Protein AF-0000000083111077 (afdb_homodimer)

Organism: NCBI:txid185642

Foldseek 3Di:
DQQPLDPPPDQAQQPPDDPSCVRNCCVCVPRVPVCPDPDDANLRVLLVVVLVCLLVLVLVVLLRSLVSNVSRPDDLVNVLVSLVVSCVVNNPVSSVSSVQSSCCRPVRHPPPPD/DQQPLDPPPDQAQQDPDDPSCVRNCCVCVPRVPVCPDPDDANLRVLLVVVLVCLLVLVLVVLLRSLVSNVSRPDDLVNVLVSLVVSCVVNNPVSSVSSVQSSCCRPVRHPPPPD

Sequence (228 aa):
MMPGLIPEGVTSLRDGGFAEELGDMTIDHVFGALWTRPGLDRRSRSLVTLGALVALRAGEELKFHFPIALRNGLSVEEVEEVIYHLAAYAGYPAAASARKIAQDVLSGPTTTSTMMPGLIPEGVTSLRDGGFAEELGDMTIDHVFGALWTRPGLDRRSRSLVTLGALVALRAGEELKFHFPIALRNGLSVEEVEEVIYHLAAYAGYPAAASARKIAQDVLSGPTTTST

Structure (mmCIF, N/CA/C/O backbone):
data_AF-0000000083111077-model_v1
#
loop_
_entity.id
_entity.type
_entity.pdbx_description
1 polymer 'Carboxymuconolactone decarboxylase-like domain-containing protein'
#
loop_
_atom_site.group_PDB
_atom_site.id
_atom_site.type_symbol
_atom_site.label_atom_id
_atom_site.label_alt_id
_atom_site.label_comp_id
_atom_site.label_asym_id
_atom_site.label_entity_id
_atom_site.label_seq_id
_atom_site.pdbx_PDB_ins_code
_atom_site.Cartn_x
_atom_site.Cartn_y
_atom_site.Cartn_z
_atom_site.occupancy
_atom_site.B_iso_or_equiv
_atom_site.auth_seq_id
_atom_site.auth_comp_id
_atom_site.auth_asym_id
_atom_site.auth_atom_id
_atom_site.pdbx_PDB_model_num
ATOM 1 N N . MET A 1 1 ? 16.922 -16.016 -1.206 1 43.03 1 MET A N 1
ATOM 2 C CA . MET A 1 1 ? 16 -16.25 -2.32 1 43.03 1 MET A CA 1
ATOM 3 C C . MET A 1 1 ? 14.633 -15.648 -2.021 1 43.03 1 MET A C 1
ATOM 5 O O . MET A 1 1 ? 14.289 -15.422 -0.86 1 43.03 1 MET A O 1
ATOM 9 N N . MET A 1 2 ? 13.859 -14.93 -2.99 1 53.81 2 MET A N 1
ATOM 10 C CA . MET A 1 2 ? 12.578 -14.258 -2.787 1 53.81 2 MET A CA 1
ATOM 11 C C . MET A 1 2 ? 11.594 -15.172 -2.07 1 53.81 2 MET A C 1
ATOM 13 O O . MET A 1 2 ? 11.344 -16.297 -2.518 1 53.81 2 MET A O 1
ATOM 17 N N . PRO A 1 3 ? 11.125 -14.891 -0.915 1 52 3 PRO A N 1
ATOM 18 C CA . PRO A 1 3 ? 10.289 -15.812 -0.141 1 52 3 PRO A CA 1
ATOM 19 C C . PRO A 1 3 ? 8.977 -16.156 -0.846 1 52 3 PRO A C 1
ATOM 21 O O . PRO A 1 3 ? 8.219 -15.25 -1.214 1 52 3 PRO A O 1
ATOM 24 N N . GLY A 1 4 ? 9.062 -17.359 -1.545 1 52.84 4 GLY A N 1
ATOM 25 C CA . GLY A 1 4 ? 7.984 -18.281 -1.882 1 52.84 4 GLY A CA 1
ATOM 26 C C . GLY A 1 4 ? 7.559 -18.188 -3.336 1 52.84 4 GLY A C 1
ATOM 27 O O . GLY A 1 4 ? 6.855 -19.078 -3.836 1 52.84 4 GLY A O 1
ATOM 28 N N . LEU A 1 5 ? 7.828 -17.031 -3.977 1 60.62 5 LEU A N 1
ATOM 29 C CA . LEU A 1 5 ? 7.211 -17.031 -5.297 1 60.62 5 LEU A CA 1
ATOM 30 C C . LEU A 1 5 ? 8.164 -17.625 -6.336 1 60.62 5 LEU A C 1
ATOM 32 O O . LEU A 1 5 ? 7.719 -18.234 -7.309 1 60.62 5 LEU A O 1
ATOM 36 N N . ILE A 1 6 ? 9.508 -17.328 -6.113 1 66.06 6 ILE A N 1
ATOM 37 C CA . ILE A 1 6 ? 10.422 -17.953 -7.066 1 66.06 6 ILE A CA 1
ATOM 38 C C . ILE A 1 6 ? 10.992 -19.234 -6.473 1 66.06 6 ILE A C 1
ATOM 40 O O . ILE A 1 6 ? 11.617 -19.219 -5.41 1 66.06 6 ILE A O 1
ATOM 44 N N . PRO A 1 7 ? 10.414 -20.328 -7.168 1 62.59 7 PRO A N 1
ATOM 45 C CA . PRO A 1 7 ? 10.992 -21.578 -6.691 1 62.59 7 PRO A CA 1
ATOM 46 C C . PRO A 1 7 ? 12.508 -21.516 -6.527 1 62.59 7 PRO A C 1
ATOM 48 O O . PRO A 1 7 ? 13.188 -20.828 -7.289 1 62.59 7 PRO A O 1
ATOM 51 N N . GLU A 1 8 ? 12.828 -22.125 -5.562 1 68.56 8 GLU A N 1
ATOM 52 C CA . GLU A 1 8 ? 14.258 -22.219 -5.305 1 68.56 8 GLU A CA 1
ATOM 53 C C . GLU A 1 8 ? 15 -22.75 -6.531 1 68.56 8 GLU A C 1
ATOM 55 O O . GLU A 1 8 ? 14.555 -23.703 -7.176 1 68.56 8 GLU A O 1
ATOM 60 N N . GLY A 1 9 ? 15.961 -22.047 -6.938 1 72.38 9 GLY A N 1
ATOM 61 C CA . GLY A 1 9 ? 16.844 -22.516 -7.996 1 72.38 9 GLY A CA 1
ATOM 62 C C . GLY A 1 9 ? 16.547 -21.891 -9.344 1 72.38 9 GLY A C 1
ATOM 63 O O . GLY A 1 9 ? 17.344 -22 -10.281 1 72.38 9 GLY A O 1
ATOM 64 N N . VAL A 1 10 ? 15.336 -21.328 -9.445 1 77.81 10 VAL A N 1
ATOM 65 C CA . VAL A 1 10 ? 15.023 -20.703 -10.719 1 77.81 10 VAL A CA 1
ATOM 66 C C . VAL A 1 10 ? 15.766 -19.375 -10.836 1 77.81 10 VAL A C 1
ATOM 68 O O . VAL A 1 10 ? 15.609 -18.484 -9.984 1 77.81 10 VAL A O 1
ATOM 71 N N . THR A 1 11 ? 16.625 -19.344 -11.984 1 83 11 THR A N 1
ATOM 72 C CA . THR A 1 11 ? 17.406 -18.125 -12.133 1 83 11 THR A CA 1
ATOM 73 C C . THR A 1 11 ? 17 -17.375 -13.398 1 83 11 THR A C 1
ATOM 75 O O . THR A 1 11 ? 17.453 -16.25 -13.633 1 83 11 THR A O 1
ATOM 78 N N . SER A 1 12 ? 16.125 -18.016 -14.141 1 90 12 SER A N 1
ATOM 79 C CA . SER A 1 12 ? 15.695 -17.344 -15.367 1 90 12 SER A CA 1
ATOM 80 C C . SER A 1 12 ? 14.234 -17.641 -15.68 1 90 12 SER A C 1
ATOM 82 O O . SER A 1 12 ? 13.766 -18.766 -15.477 1 90 12 SER A O 1
ATOM 84 N N . LEU A 1 13 ? 13.523 -16.562 -16.172 1 89.56 13 LEU A N 1
ATOM 85 C CA . LEU A 1 13 ? 12.133 -16.719 -16.594 1 89.56 13 LEU A CA 1
ATOM 86 C C . LEU A 1 13 ? 11.984 -16.531 -18.094 1 89.56 13 LEU A C 1
ATOM 88 O O . LEU A 1 13 ? 10.883 -16.281 -18.594 1 89.56 13 LEU A O 1
ATOM 92 N N . ARG A 1 14 ? 13.133 -16.656 -18.766 1 92.38 14 ARG A N 1
ATOM 93 C CA . ARG A 1 14 ? 13.109 -16.484 -20.219 1 92.38 14 ARG A CA 1
ATOM 94 C C . ARG A 1 14 ? 12.305 -17.578 -20.891 1 92.38 14 ARG A C 1
ATOM 96 O O . ARG A 1 14 ? 12.445 -18.766 -20.547 1 92.38 14 ARG A O 1
ATOM 103 N N . ASP A 1 15 ? 11.438 -17.141 -21.719 1 91.5 15 ASP A N 1
ATOM 104 C CA . ASP A 1 15 ? 10.578 -18.125 -22.391 1 91.5 15 ASP A CA 1
ATOM 105 C C . ASP A 1 15 ? 10.75 -18.047 -23.906 1 91.5 15 ASP A C 1
ATOM 107 O O . ASP A 1 15 ? 10 -18.688 -24.656 1 91.5 15 ASP A O 1
ATOM 111 N N . GLY A 1 16 ? 11.766 -17.281 -24.312 1 93.06 16 GLY A N 1
ATOM 112 C CA . GLY A 1 16 ? 12.039 -17.172 -25.734 1 93.06 16 GLY A CA 1
ATOM 113 C C . GLY A 1 16 ? 11.117 -16.219 -26.453 1 93.06 16 GLY A C 1
ATOM 114 O O . GLY A 1 16 ? 11.211 -16.047 -27.672 1 93.06 16 GLY A O 1
ATOM 115 N N . GLY A 1 17 ? 10.344 -15.633 -25.75 1 95.12 17 GLY A N 1
ATOM 116 C CA . GLY A 1 17 ? 9.367 -14.742 -26.344 1 95.12 17 GLY A CA 1
ATOM 117 C C . GLY A 1 17 ? 9.797 -13.289 -26.344 1 95.12 17 GLY A C 1
ATOM 118 O O . GLY A 1 17 ? 10.984 -12.992 -26.188 1 95.12 17 GLY A O 1
ATOM 119 N N . PHE A 1 18 ? 8.961 -12.414 -26.703 1 96.62 18 PHE A N 1
ATOM 120 C CA . PHE A 1 18 ? 9.156 -10.969 -26.766 1 96.62 18 PHE A CA 1
ATOM 121 C C . PHE A 1 18 ? 9.516 -10.414 -25.391 1 96.62 18 PHE A C 1
ATOM 123 O O . PHE A 1 18 ? 8.891 -10.766 -24.391 1 96.62 18 PHE A O 1
ATOM 130 N N . ALA A 1 19 ? 10.5 -9.5 -25.281 1 97.56 19 ALA A N 1
ATOM 131 C CA . ALA A 1 19 ? 10.969 -8.859 -24.047 1 97.56 19 ALA A CA 1
ATOM 132 C C . ALA A 1 19 ? 11.242 -9.891 -22.969 1 97.56 19 ALA A C 1
ATOM 134 O O . ALA A 1 19 ? 10.906 -9.672 -21.797 1 97.56 19 ALA A O 1
ATOM 135 N N . GLU A 1 20 ? 11.766 -10.961 -23.297 1 95.62 20 GLU A N 1
ATOM 136 C CA . GLU A 1 20 ? 11.898 -12.125 -22.422 1 95.62 20 GLU A CA 1
ATOM 137 C C . GLU A 1 20 ? 12.867 -11.852 -21.281 1 95.62 20 GLU A C 1
ATOM 139 O O . GLU A 1 20 ? 12.93 -12.617 -20.312 1 95.62 20 GLU A O 1
ATOM 144 N N . GLU A 1 21 ? 13.562 -10.742 -21.344 1 96.44 21 GLU A N 1
ATOM 145 C CA . GLU A 1 21 ? 14.531 -10.43 -20.297 1 96.44 21 GLU A CA 1
ATOM 146 C C . GLU A 1 21 ? 13.852 -9.812 -19.078 1 96.44 21 GLU A C 1
ATOM 148 O O . GLU A 1 21 ? 14.445 -9.734 -18 1 96.44 21 GLU A O 1
ATOM 153 N N . LEU A 1 22 ? 12.641 -9.422 -19.219 1 96.25 22 LEU A N 1
ATOM 154 C CA . LEU A 1 22 ? 11.93 -8.734 -18.141 1 96.25 22 LEU A CA 1
ATOM 155 C C . LEU A 1 22 ? 11.828 -9.625 -16.906 1 96.25 22 LEU A C 1
ATOM 157 O O . LEU A 1 22 ? 11.969 -9.148 -15.789 1 96.25 22 LEU A O 1
ATOM 161 N N . GLY A 1 23 ? 11.516 -10.852 -17.125 1 94 23 GLY A N 1
ATOM 162 C CA . GLY A 1 23 ? 11.453 -11.773 -15.992 1 94 23 GLY A CA 1
ATOM 163 C C . GLY A 1 23 ? 12.75 -11.852 -15.211 1 94 23 GLY A C 1
ATOM 164 O O . GLY A 1 23 ? 12.742 -11.805 -13.984 1 94 23 GLY A O 1
ATOM 165 N N . ASP A 1 24 ? 13.82 -11.898 -15.93 1 94.12 24 ASP A N 1
ATOM 166 C CA . ASP A 1 24 ? 15.133 -11.961 -15.281 1 94.12 24 ASP A CA 1
ATOM 167 C C . ASP A 1 24 ? 15.445 -10.648 -14.562 1 94.12 24 ASP A C 1
ATOM 169 O O . ASP 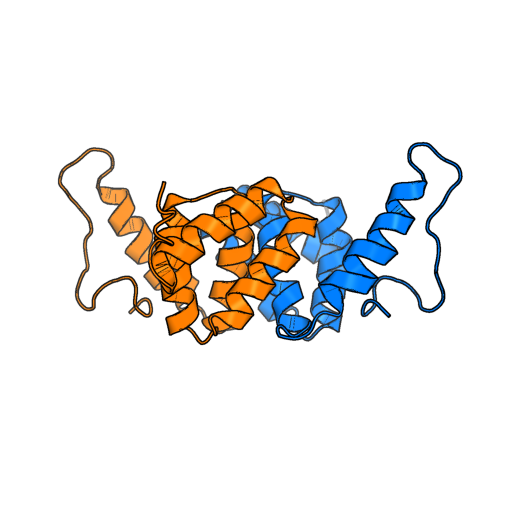A 1 24 ? 16.047 -10.656 -13.484 1 94.12 24 ASP A O 1
ATOM 173 N N . MET A 1 25 ? 15.141 -9.578 -15.18 1 94.94 25 MET A N 1
ATOM 174 C CA . MET A 1 25 ? 15.32 -8.281 -14.531 1 94.94 25 MET A CA 1
ATOM 175 C C . MET A 1 25 ? 14.539 -8.219 -13.219 1 94.94 25 MET A C 1
ATOM 177 O O . MET A 1 25 ? 15.023 -7.68 -12.227 1 94.94 25 MET A O 1
ATOM 181 N N . THR A 1 26 ? 13.32 -8.734 -13.195 1 94.75 26 THR A N 1
ATOM 182 C CA . THR A 1 26 ? 12.484 -8.766 -12 1 94.75 26 THR A CA 1
ATOM 183 C C . THR A 1 26 ? 13.148 -9.594 -10.898 1 94.75 26 THR A C 1
ATOM 185 O O . THR A 1 26 ? 13.234 -9.148 -9.75 1 94.75 26 THR A O 1
ATOM 188 N N . ILE A 1 27 ? 13.602 -10.781 -11.297 1 93 27 ILE A N 1
ATOM 189 C CA . ILE A 1 27 ? 14.258 -11.656 -10.336 1 93 27 ILE A CA 1
ATOM 190 C C . ILE A 1 27 ? 15.438 -10.93 -9.695 1 93 27 ILE A C 1
ATOM 192 O O . ILE A 1 27 ? 15.586 -10.93 -8.477 1 93 27 ILE A O 1
ATOM 196 N N . ASP A 1 28 ? 16.156 -10.305 -10.477 1 93.31 28 ASP A N 1
ATOM 197 C CA . ASP A 1 28 ? 17.391 -9.688 -9.992 1 93.31 28 ASP A CA 1
ATOM 198 C C . ASP A 1 28 ? 17.094 -8.375 -9.273 1 93.31 28 ASP A C 1
ATOM 200 O O . ASP A 1 28 ? 17.469 -8.203 -8.109 1 93.31 28 ASP A O 1
ATOM 204 N N . HIS A 1 29 ? 16.406 -7.477 -9.945 1 95.44 29 HIS A N 1
ATOM 205 C CA . HIS A 1 29 ? 16.297 -6.102 -9.469 1 95.44 29 HIS A CA 1
ATOM 206 C C . HIS A 1 29 ? 15.234 -5.98 -8.375 1 95.44 29 HIS A C 1
ATOM 208 O O . HIS A 1 29 ? 15.336 -5.113 -7.504 1 95.44 29 HIS A O 1
ATOM 214 N N . VAL A 1 30 ? 14.25 -6.84 -8.438 1 96 30 VAL A N 1
ATOM 215 C CA . VAL A 1 30 ? 13.148 -6.699 -7.488 1 96 30 VAL A CA 1
ATOM 216 C C . VAL A 1 30 ? 13.312 -7.711 -6.355 1 96 30 VAL A C 1
ATOM 218 O O . VAL A 1 30 ? 13.602 -7.34 -5.219 1 96 30 VAL A O 1
ATOM 221 N N . PHE A 1 31 ? 13.305 -8.93 -6.688 1 94.12 31 PHE A N 1
ATOM 222 C CA . PHE A 1 31 ? 13.32 -9.961 -5.656 1 94.12 31 PHE A CA 1
ATOM 223 C C . PHE A 1 31 ? 14.719 -10.117 -5.07 1 94.12 31 PHE A C 1
ATOM 225 O O . PHE A 1 31 ? 14.875 -10.266 -3.855 1 94.12 31 PHE A O 1
ATOM 232 N N . GLY A 1 32 ? 15.703 -10.109 -5.871 1 92.94 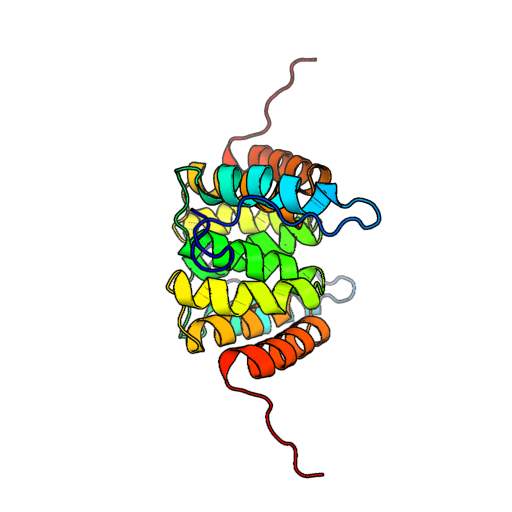32 GLY A N 1
ATOM 233 C CA . GLY A 1 32 ? 17.078 -10.258 -5.414 1 92.94 32 GLY A CA 1
ATOM 234 C C . GLY A 1 32 ? 17.609 -9.031 -4.699 1 92.94 32 GLY A C 1
ATOM 235 O O . GLY A 1 32 ? 18.359 -9.156 -3.729 1 92.94 32 GLY A O 1
ATOM 236 N N . ALA A 1 33 ? 17.219 -7.875 -5.109 1 94.88 33 ALA A N 1
ATOM 237 C CA . ALA A 1 33 ? 17.781 -6.637 -4.566 1 94.88 33 ALA A CA 1
ATOM 238 C C . ALA A 1 33 ? 16.812 -5.984 -3.586 1 94.88 33 ALA A C 1
ATOM 240 O O . ALA A 1 33 ? 17.016 -6.035 -2.371 1 94.88 33 ALA A O 1
ATOM 241 N N . LEU A 1 34 ? 15.672 -5.527 -4.023 1 96.62 34 LEU A N 1
ATOM 242 C CA . LEU A 1 34 ? 14.781 -4.707 -3.207 1 96.62 34 LEU A CA 1
ATOM 243 C C . LEU A 1 34 ? 14.188 -5.52 -2.062 1 96.62 34 LEU A C 1
ATOM 245 O O . LEU A 1 34 ? 14.141 -5.051 -0.923 1 96.62 34 LEU A O 1
ATOM 249 N N . TRP A 1 35 ? 13.789 -6.691 -2.305 1 96.88 35 TRP A N 1
ATOM 250 C CA . TRP A 1 35 ? 13.125 -7.508 -1.298 1 96.88 35 TRP A CA 1
ATOM 251 C C . TRP A 1 35 ? 14.109 -7.992 -0.243 1 96.88 35 TRP A C 1
ATOM 253 O O . TRP A 1 35 ? 13.711 -8.477 0.817 1 96.88 35 TRP A O 1
ATOM 263 N N . THR A 1 36 ? 15.422 -7.906 -0.526 1 95.12 36 THR A N 1
ATOM 264 C CA . THR A 1 36 ? 16.422 -8.414 0.404 1 95.12 36 THR A CA 1
ATOM 265 C C . THR A 1 36 ? 17.125 -7.266 1.131 1 95.12 36 THR A C 1
ATOM 267 O O . THR A 1 36 ? 18 -7.492 1.956 1 95.12 36 THR A O 1
ATOM 270 N N . ARG A 1 37 ? 16.719 -6.062 0.823 1 96.69 37 ARG A N 1
ATOM 271 C CA . ARG A 1 37 ? 17.297 -4.93 1.538 1 96.69 37 ARG A CA 1
ATOM 272 C C . ARG A 1 37 ? 16.984 -5.004 3.029 1 96.69 37 ARG A C 1
ATOM 274 O O . ARG A 1 37 ? 15.906 -5.457 3.42 1 96.69 37 ARG A O 1
ATOM 281 N N . PRO A 1 38 ? 17.922 -4.406 3.785 1 97.25 38 PRO A N 1
ATOM 282 C CA . PRO A 1 38 ? 17.625 -4.324 5.219 1 97.25 38 PRO A CA 1
ATOM 283 C C . PRO A 1 38 ? 16.672 -3.184 5.559 1 97.25 38 PRO A C 1
ATOM 285 O O . PRO A 1 38 ? 16.312 -2.383 4.684 1 97.25 38 PRO A O 1
ATOM 288 N N . GLY A 1 39 ? 16.109 -3.09 6.75 1 97.81 39 GLY A N 1
ATOM 289 C CA . GLY A 1 39 ? 15.414 -1.917 7.242 1 97.81 39 GLY A CA 1
ATOM 290 C C . GLY A 1 39 ? 13.906 -2.084 7.25 1 97.81 39 GLY A C 1
ATOM 291 O O . GLY A 1 39 ? 13.195 -1.325 7.91 1 97.81 39 GLY A O 1
ATOM 292 N N . LEU A 1 40 ? 13.484 -3.039 6.434 1 98.19 40 LEU A N 1
ATOM 293 C CA . LEU A 1 40 ? 12.055 -3.336 6.398 1 98.19 40 LEU A CA 1
ATOM 294 C C . LEU A 1 40 ? 11.812 -4.832 6.223 1 98.19 40 LEU A C 1
ATOM 296 O O . LEU A 1 40 ? 12.328 -5.438 5.277 1 98.19 40 LEU A O 1
ATOM 300 N N . ASP A 1 41 ? 11.094 -5.418 7.137 1 97.62 41 ASP A N 1
ATOM 301 C CA . ASP A 1 41 ? 10.914 -6.867 7.102 1 97.62 41 ASP A CA 1
ATOM 302 C C . ASP A 1 41 ? 9.977 -7.277 5.973 1 97.62 41 ASP A C 1
ATOM 304 O O . ASP A 1 41 ? 9.289 -6.434 5.391 1 97.62 41 ASP A O 1
ATOM 308 N N . ARG A 1 42 ? 9.914 -8.539 5.68 1 97.38 42 ARG A N 1
ATOM 309 C CA . ARG A 1 42 ? 9.164 -9.055 4.543 1 97.38 42 ARG A CA 1
ATOM 310 C C . ARG A 1 42 ? 7.664 -8.859 4.742 1 97.38 42 ARG A C 1
ATOM 312 O O . ARG A 1 42 ? 6.93 -8.625 3.783 1 97.38 42 ARG A O 1
ATOM 319 N N . ARG A 1 43 ? 7.211 -8.977 5.926 1 98.31 43 ARG A N 1
ATOM 320 C CA . ARG A 1 43 ? 5.797 -8.758 6.219 1 98.31 43 ARG A CA 1
ATOM 321 C C . ARG A 1 43 ? 5.383 -7.332 5.867 1 98.31 43 ARG A C 1
ATOM 323 O O . ARG A 1 43 ? 4.359 -7.121 5.211 1 98.31 43 ARG A O 1
ATOM 330 N N . SER A 1 44 ? 6.141 -6.41 6.242 1 98.75 44 SER A N 1
ATOM 331 C CA . SER A 1 44 ? 5.895 -5.004 5.941 1 98.75 44 SER A CA 1
ATOM 332 C C . SER A 1 44 ? 5.953 -4.742 4.441 1 98.75 44 SER A C 1
ATOM 334 O O . SER A 1 44 ? 5.125 -4.012 3.9 1 98.75 44 SER A O 1
ATOM 336 N N . ARG A 1 45 ? 6.918 -5.344 3.785 1 98.69 45 ARG A N 1
ATOM 337 C CA . ARG A 1 45 ? 7.031 -5.176 2.34 1 98.69 45 ARG A CA 1
ATOM 338 C C . ARG A 1 45 ? 5.805 -5.734 1.628 1 98.69 45 ARG A C 1
ATOM 340 O O . ARG A 1 45 ? 5.336 -5.156 0.645 1 98.69 45 ARG A O 1
ATOM 347 N N . SER A 1 46 ? 5.285 -6.797 2.119 1 98.69 46 SER A N 1
ATOM 348 C CA . SER A 1 46 ? 4.059 -7.332 1.539 1 98.69 46 SER A CA 1
ATOM 349 C C . SER A 1 46 ? 2.893 -6.363 1.717 1 98.69 46 SER A C 1
ATOM 351 O O . SER A 1 46 ? 2.107 -6.152 0.79 1 98.69 46 SER A O 1
ATOM 353 N N . LEU A 1 47 ? 2.783 -5.773 2.867 1 98.94 47 LEU A N 1
ATOM 354 C CA . LEU A 1 47 ? 1.715 -4.812 3.117 1 98.94 47 LEU A CA 1
ATOM 355 C C . LEU A 1 47 ? 1.806 -3.635 2.154 1 98.94 47 LEU A C 1
ATOM 357 O O . LEU A 1 47 ? 0.806 -3.246 1.544 1 98.94 47 LEU A O 1
ATOM 361 N N . VAL A 1 48 ? 2.969 -3.113 1.974 1 98.94 48 VAL A N 1
ATOM 362 C CA . VAL A 1 48 ? 3.221 -2 1.065 1 98.94 48 VAL A CA 1
ATOM 363 C C . VAL A 1 48 ? 2.875 -2.41 -0.364 1 98.94 48 VAL A C 1
ATOM 365 O O . VAL A 1 48 ? 2.191 -1.674 -1.079 1 98.94 48 VAL A O 1
ATOM 368 N N . THR A 1 49 ? 3.332 -3.584 -0.74 1 98.81 49 THR A N 1
ATOM 369 C CA . THR A 1 49 ? 3.107 -4.109 -2.082 1 98.81 49 THR A CA 1
ATOM 370 C C . THR A 1 49 ? 1.614 -4.277 -2.352 1 98.81 49 THR A C 1
ATOM 372 O O . THR A 1 49 ? 1.114 -3.854 -3.395 1 98.81 49 THR A O 1
ATOM 375 N N . LEU A 1 50 ? 0.906 -4.84 -1.355 1 98.94 50 LEU A N 1
ATOM 376 C CA . LEU A 1 50 ? -0.53 -5.031 -1.53 1 98.94 50 LEU A CA 1
ATOM 377 C C . LEU A 1 50 ? -1.243 -3.689 -1.666 1 98.94 50 LEU A C 1
ATOM 379 O O . LEU A 1 50 ? -2.148 -3.543 -2.49 1 98.94 50 LEU A O 1
ATOM 383 N N . GLY A 1 51 ? -0.855 -2.736 -0.869 1 98.94 51 GLY A N 1
ATOM 384 C CA . GLY A 1 51 ? -1.415 -1.402 -1.024 1 98.94 51 GLY A CA 1
ATOM 385 C C . GLY A 1 51 ? -1.256 -0.848 -2.428 1 98.94 51 GLY A C 1
ATOM 386 O O . GLY A 1 51 ? -2.225 -0.382 -3.029 1 98.94 51 GLY A O 1
ATOM 387 N N . ALA A 1 52 ? -0.067 -0.953 -2.936 1 98.94 52 ALA A N 1
ATOM 388 C CA . ALA A 1 52 ? 0.237 -0.424 -4.262 1 98.94 52 ALA A CA 1
ATOM 389 C C . ALA A 1 52 ? -0.539 -1.172 -5.344 1 98.94 52 ALA A C 1
ATOM 391 O O . ALA A 1 52 ? -1.154 -0.553 -6.215 1 98.94 52 ALA A O 1
ATOM 392 N N . LEU A 1 53 ? -0.551 -2.486 -5.273 1 98.94 53 LEU A N 1
ATOM 393 C CA . LEU A 1 53 ? -1.117 -3.303 -6.344 1 98.94 53 LEU A CA 1
ATOM 394 C C . LEU A 1 53 ? -2.635 -3.164 -6.383 1 98.94 53 LEU A C 1
ATOM 396 O O . LEU A 1 53 ? -3.232 -3.154 -7.465 1 98.94 53 LEU A O 1
ATOM 400 N N . VAL A 1 54 ? -3.262 -3.076 -5.23 1 98.94 54 VAL A N 1
ATOM 401 C CA . VAL A 1 54 ? -4.707 -2.871 -5.203 1 98.94 54 VAL A CA 1
ATOM 402 C C . VAL A 1 54 ? -5.043 -1.496 -5.773 1 98.94 54 VAL A C 1
ATOM 404 O O . VAL A 1 54 ? -5.961 -1.361 -6.586 1 98.94 54 VAL A O 1
ATOM 407 N N . ALA A 1 55 ? -4.285 -0.518 -5.379 1 98.94 55 ALA A N 1
ATOM 408 C CA . ALA A 1 55 ? -4.527 0.839 -5.859 1 98.94 55 ALA A CA 1
ATOM 409 C C . ALA A 1 55 ? -4.359 0.921 -7.375 1 98.94 55 ALA A C 1
ATOM 411 O O . ALA A 1 55 ? -5.086 1.657 -8.047 1 98.94 55 ALA A O 1
ATOM 412 N N . LEU A 1 56 ? -3.475 0.172 -7.949 1 98.81 56 LEU A N 1
ATOM 413 C CA . LEU A 1 56 ? -3.17 0.187 -9.375 1 98.81 56 LEU A CA 1
ATOM 414 C C . LEU A 1 56 ? -4.078 -0.777 -10.133 1 98.81 56 LEU A C 1
ATOM 416 O O . LEU A 1 56 ? -4 -0.87 -11.359 1 98.81 56 LEU A O 1
ATOM 420 N N . ARG A 1 57 ? -4.895 -1.557 -9.438 1 98.69 57 ARG A N 1
ATOM 421 C CA . ARG A 1 57 ? -5.746 -2.602 -10 1 98.69 57 ARG A CA 1
ATOM 422 C C . ARG A 1 57 ? -4.922 -3.598 -10.812 1 98.69 57 ARG A C 1
ATOM 424 O O . ARG A 1 57 ? -5.316 -3.982 -11.914 1 98.69 57 ARG A O 1
ATOM 431 N N . ALA A 1 58 ? -3.744 -3.92 -10.281 1 98.62 58 ALA A N 1
ATOM 432 C CA . ALA A 1 58 ? -2.834 -4.867 -10.922 1 98.62 58 ALA A CA 1
ATOM 433 C C . ALA A 1 58 ? -3.215 -6.309 -10.578 1 98.62 58 ALA A C 1
ATOM 435 O O . ALA A 1 58 ? -2.496 -6.988 -9.844 1 98.62 58 ALA A O 1
ATOM 436 N N . GLY A 1 59 ? -4.281 -6.801 -11.188 1 98.38 59 GLY A N 1
ATOM 437 C CA . GLY A 1 59 ? -4.914 -8.055 -10.812 1 98.38 59 GLY A CA 1
ATOM 438 C C . GLY A 1 59 ? -4.02 -9.258 -11.023 1 98.38 59 GLY A C 1
ATOM 439 O O . GLY A 1 59 ? -3.947 -10.141 -10.164 1 98.38 59 GLY A O 1
ATOM 440 N N . GLU A 1 60 ? -3.336 -9.312 -12.117 1 97.62 60 GLU A N 1
ATOM 441 C CA . GLU A 1 60 ? -2.457 -10.445 -12.398 1 97.62 60 GLU A CA 1
ATOM 442 C C . GLU A 1 60 ? -1.334 -10.539 -11.367 1 97.62 60 GLU A C 1
ATOM 444 O O . GLU A 1 60 ? -0.967 -11.633 -10.938 1 97.62 60 GLU A O 1
ATOM 449 N N . GLU A 1 61 ? -0.826 -9.391 -10.961 1 97.69 61 GLU A N 1
ATOM 450 C CA . GLU A 1 61 ? 0.215 -9.367 -9.938 1 97.69 61 GLU A CA 1
ATOM 451 C C . GLU A 1 61 ? -0.345 -9.742 -8.57 1 97.69 61 GLU A C 1
ATOM 453 O O . GLU A 1 61 ? 0.32 -10.422 -7.785 1 97.69 61 GLU A O 1
ATOM 458 N N . LEU A 1 62 ? -1.561 -9.312 -8.305 1 98.56 62 LEU A N 1
ATOM 459 C CA . LEU A 1 62 ? -2.18 -9.609 -7.016 1 98.56 62 LEU A CA 1
ATOM 460 C C . LEU A 1 62 ? -2.332 -11.117 -6.82 1 98.56 62 LEU A C 1
ATOM 462 O O . LEU A 1 62 ? -2.205 -11.617 -5.703 1 98.56 62 LEU A O 1
ATOM 466 N N . LYS A 1 63 ? -2.537 -11.828 -7.898 1 97.56 63 LYS A N 1
ATOM 467 C CA . LYS A 1 63 ? -2.66 -13.281 -7.805 1 97.56 63 LYS A CA 1
ATOM 468 C C . LYS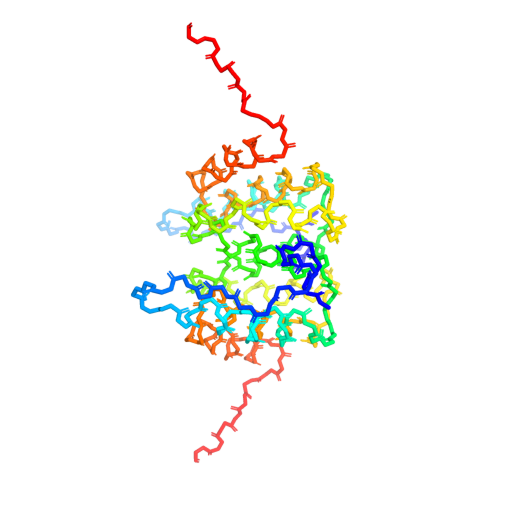 A 1 63 ? -1.405 -13.898 -7.199 1 97.56 63 LYS A C 1
ATOM 470 O O . LYS A 1 63 ? -1.485 -14.906 -6.484 1 97.56 63 LYS A O 1
ATOM 475 N N . PHE A 1 64 ? -0.259 -13.289 -7.43 1 95.94 64 PHE A N 1
ATOM 476 C CA . PHE A 1 64 ? 1.012 -13.781 -6.914 1 95.94 64 PHE A CA 1
ATOM 477 C C . PHE A 1 64 ? 1.276 -13.242 -5.516 1 95.94 64 PHE A C 1
ATOM 479 O O . PHE A 1 64 ? 1.792 -13.953 -4.652 1 95.94 64 PHE A O 1
ATOM 486 N N . HIS A 1 65 ? 0.887 -12.086 -5.281 1 98 65 HIS A N 1
ATOM 487 C CA . HIS A 1 65 ? 1.363 -11.414 -4.078 1 98 65 HIS A CA 1
ATOM 488 C C . HIS A 1 65 ? 0.459 -11.711 -2.885 1 98 65 HIS A C 1
ATOM 490 O O . HIS A 1 65 ? 0.876 -11.562 -1.733 1 98 65 HIS A O 1
ATOM 496 N N . PHE A 1 66 ? -0.767 -12.141 -3.109 1 98.06 66 PHE A N 1
ATOM 497 C CA . PHE A 1 66 ? -1.585 -12.539 -1.97 1 98.06 66 PHE A CA 1
ATOM 498 C C . PHE A 1 66 ? -0.993 -13.758 -1.277 1 98.06 66 PHE A C 1
ATOM 500 O O . PHE A 1 66 ? -0.74 -13.734 -0.071 1 98.06 66 PHE A O 1
ATOM 507 N N . PRO A 1 67 ? -0.691 -14.914 -1.992 1 96.69 67 PRO A N 1
ATOM 508 C CA . PRO A 1 67 ? -0.046 -16.031 -1.306 1 96.69 67 PRO A CA 1
ATOM 509 C C . PRO A 1 67 ? 1.324 -15.672 -0.739 1 96.69 67 PRO A C 1
ATOM 511 O O . PRO A 1 67 ? 1.719 -16.188 0.312 1 96.69 67 PRO A O 1
ATOM 514 N N . ILE A 1 68 ? 2.076 -14.797 -1.423 1 96.88 68 ILE A N 1
ATOM 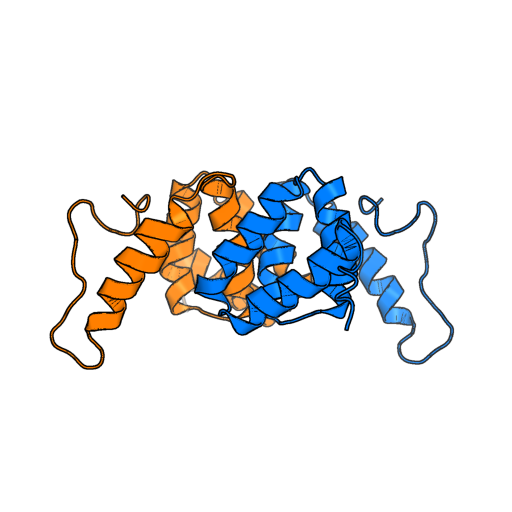515 C CA . ILE A 1 68 ? 3.377 -14.359 -0.927 1 96.88 68 ILE A CA 1
ATOM 516 C C . ILE A 1 68 ? 3.203 -13.641 0.412 1 96.88 68 ILE A C 1
ATOM 518 O O . ILE A 1 68 ? 4 -13.836 1.333 1 96.88 68 ILE A O 1
ATOM 522 N N . ALA A 1 69 ? 2.164 -12.852 0.548 1 97.88 69 ALA A N 1
ATOM 523 C CA . ALA A 1 69 ? 1.892 -12.133 1.791 1 97.88 69 ALA A CA 1
ATOM 524 C C . ALA A 1 69 ? 1.652 -13.109 2.943 1 97.88 69 ALA A C 1
ATOM 526 O O . ALA A 1 69 ? 2.119 -12.883 4.062 1 97.88 69 ALA A O 1
ATOM 527 N N . LEU A 1 70 ? 0.972 -14.211 2.705 1 97.5 70 LEU A N 1
ATOM 528 C CA . LEU A 1 70 ? 0.758 -15.219 3.74 1 97.5 70 LEU A CA 1
ATOM 529 C C . LEU A 1 70 ? 2.074 -15.875 4.141 1 97.5 70 LEU A C 1
ATOM 531 O O . LEU A 1 70 ? 2.34 -16.062 5.332 1 97.5 70 LEU A O 1
ATOM 535 N N . ARG A 1 71 ? 2.863 -16.156 3.188 1 95.81 71 ARG A N 1
ATOM 536 C CA . ARG A 1 71 ? 4.164 -16.75 3.475 1 95.81 71 ARG A CA 1
ATOM 537 C C . ARG A 1 71 ? 5.031 -15.797 4.293 1 95.81 71 ARG A C 1
ATOM 539 O O . ARG A 1 71 ? 5.832 -16.234 5.121 1 95.81 71 ARG A O 1
ATOM 546 N N . ASN A 1 72 ? 4.773 -14.539 4.113 1 96.94 72 ASN A N 1
ATOM 547 C CA . ASN A 1 72 ? 5.566 -13.531 4.805 1 96.94 72 ASN A CA 1
ATOM 548 C C . ASN A 1 72 ? 4.949 -13.148 6.145 1 96.94 72 ASN A C 1
ATOM 550 O O . ASN A 1 72 ? 5.383 -12.188 6.785 1 96.94 72 ASN A O 1
ATOM 554 N N . GLY A 1 73 ? 3.887 -13.82 6.508 1 97.31 73 GLY A N 1
ATOM 555 C CA . GLY A 1 73 ? 3.488 -13.688 7.902 1 97.31 73 GLY A CA 1
ATOM 556 C C . GLY A 1 73 ? 2.107 -13.086 8.07 1 97.31 73 GLY A C 1
ATOM 557 O O . GLY A 1 73 ? 1.601 -12.992 9.195 1 97.31 73 GLY A O 1
ATOM 558 N N . LEU A 1 74 ? 1.505 -12.648 7.012 1 98.19 74 LEU A N 1
ATOM 559 C CA . LEU A 1 74 ? 0.13 -12.172 7.145 1 98.19 74 LEU A CA 1
ATOM 560 C C . LEU A 1 74 ? -0.839 -13.352 7.242 1 98.19 74 LEU A C 1
ATOM 562 O O . LEU A 1 74 ? -0.666 -14.359 6.559 1 98.19 74 LEU A O 1
ATOM 566 N N . SER A 1 75 ? -1.865 -13.117 8.055 1 98.31 75 SER A N 1
ATOM 567 C CA . SER A 1 75 ? -2.973 -14.062 8.055 1 98.31 75 SER A CA 1
ATOM 568 C C . SER A 1 75 ? -4.004 -13.711 6.988 1 98.31 75 SER A C 1
ATOM 570 O O . SER A 1 75 ? -3.994 -12.602 6.453 1 98.31 75 SER A O 1
ATOM 572 N N . VAL A 1 76 ? -4.895 -14.656 6.699 1 98.06 76 VAL A N 1
ATOM 573 C CA . VAL A 1 76 ? -5.984 -14.391 5.766 1 98.06 76 VAL A CA 1
ATOM 574 C C . VAL A 1 76 ? -6.852 -13.25 6.289 1 98.06 76 VAL A C 1
ATOM 576 O O . VAL A 1 76 ? -7.27 -12.375 5.527 1 98.06 76 VAL A O 1
ATOM 579 N N . GLU A 1 77 ? -7.105 -13.219 7.594 1 98.06 77 GLU A N 1
ATOM 580 C CA . GLU A 1 77 ? -7.898 -12.148 8.203 1 98.06 77 GLU A CA 1
ATOM 581 C C . GLU A 1 77 ? -7.223 -10.797 8.031 1 98.06 77 GLU A C 1
ATOM 583 O O . GLU A 1 77 ? -7.898 -9.789 7.801 1 98.06 77 GLU A O 1
ATOM 588 N N . GLU A 1 78 ? -5.934 -10.781 8.164 1 98.81 78 GLU A N 1
ATOM 589 C CA . GLU A 1 78 ? -5.215 -9.523 7.961 1 98.81 78 GLU A CA 1
ATOM 590 C C . GLU A 1 78 ? -5.293 -9.07 6.508 1 98.81 78 GLU A C 1
ATOM 592 O O . GLU A 1 78 ? -5.402 -7.875 6.227 1 98.81 78 GLU A O 1
ATOM 597 N N . VAL A 1 79 ? -5.207 -9.992 5.602 1 98.88 79 VAL A N 1
ATOM 598 C CA . VAL A 1 79 ? -5.363 -9.656 4.191 1 98.88 79 VAL A CA 1
ATOM 599 C C . VAL A 1 79 ? -6.758 -9.086 3.947 1 98.88 79 VAL A C 1
ATOM 601 O O . VAL A 1 79 ? -6.918 -8.117 3.199 1 98.88 79 VAL A O 1
ATOM 604 N N . GLU A 1 80 ? -7.809 -9.648 4.551 1 98.75 80 GLU A N 1
ATOM 605 C CA . GLU A 1 80 ? -9.156 -9.086 4.461 1 98.75 80 GLU A CA 1
ATOM 606 C C . GLU A 1 80 ? -9.195 -7.652 4.969 1 98.75 80 GLU A C 1
ATOM 608 O O . GLU A 1 80 ? -9.789 -6.777 4.332 1 98.75 80 GLU A O 1
ATOM 613 N N . GLU A 1 81 ? -8.562 -7.438 6.07 1 98.88 81 GLU A N 1
ATOM 614 C CA . GLU A 1 81 ? -8.531 -6.094 6.637 1 98.88 81 GLU A CA 1
ATOM 615 C C . GLU A 1 81 ? -7.805 -5.121 5.711 1 98.88 81 GLU A C 1
ATOM 617 O O . GLU A 1 81 ? -8.172 -3.949 5.617 1 98.88 81 GLU A O 1
ATOM 622 N N . VAL A 1 82 ? -6.715 -5.598 5.07 1 98.94 82 VAL A N 1
ATOM 623 C CA . VAL A 1 82 ? -6.02 -4.785 4.082 1 98.94 82 VAL A CA 1
ATOM 624 C C . VAL A 1 82 ? -6.988 -4.367 2.975 1 98.94 82 VAL A C 1
ATOM 626 O 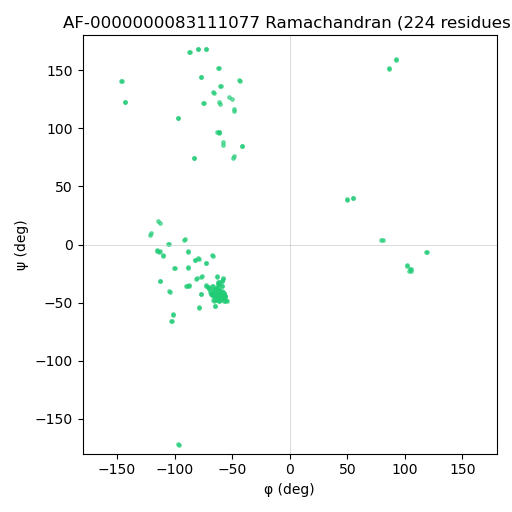O . VAL A 1 82 ? -7.035 -3.195 2.594 1 98.94 82 VAL A O 1
ATOM 629 N N . ILE A 1 83 ? -7.762 -5.285 2.5 1 98.94 83 ILE A N 1
ATOM 630 C CA . ILE A 1 83 ? -8.68 -5.02 1.399 1 98.94 83 ILE A CA 1
ATOM 631 C C . ILE A 1 83 ? -9.773 -4.051 1.857 1 98.94 83 ILE A C 1
ATOM 633 O O . ILE A 1 83 ? -10.094 -3.096 1.149 1 98.94 83 ILE A O 1
ATOM 637 N N . TYR A 1 84 ? -10.344 -4.25 3.076 1 98.88 84 TYR A N 1
ATOM 638 C CA . TYR A 1 84 ? -11.305 -3.293 3.611 1 98.88 84 TYR A CA 1
ATOM 639 C C . TYR A 1 84 ? -10.703 -1.896 3.688 1 98.88 84 TYR A C 1
ATOM 641 O O . TYR A 1 84 ? -11.328 -0.92 3.26 1 98.88 84 TYR A O 1
ATOM 649 N N . HIS A 1 85 ? -9.547 -1.791 4.223 1 98.75 85 HIS A N 1
ATOM 650 C CA . HIS A 1 85 ? -8.852 -0.528 4.445 1 98.75 85 HIS A CA 1
ATOM 651 C C . HIS A 1 85 ? -8.641 0.225 3.135 1 98.75 85 HIS A C 1
ATOM 653 O O . HIS A 1 85 ? -8.789 1.448 3.088 1 98.75 85 HIS A O 1
ATOM 659 N N . LEU A 1 86 ? -8.391 -0.52 2.09 1 98.88 86 LEU A N 1
ATOM 660 C CA . LEU A 1 86 ? -8.016 0.086 0.817 1 98.88 86 LEU A CA 1
ATOM 661 C C . LEU A 1 86 ? -9.25 0.61 0.083 1 98.88 86 LEU A C 1
ATOM 663 O O . LEU A 1 86 ? -9.125 1.381 -0.871 1 98.88 86 LEU A O 1
ATOM 667 N N . ALA A 1 87 ? -10.469 0.243 0.54 1 98.75 87 ALA A N 1
ATOM 668 C CA . ALA A 1 87 ? -11.68 0.868 -0.001 1 98.75 87 ALA A CA 1
ATOM 669 C C . ALA A 1 87 ? -11.641 2.381 0.192 1 98.75 87 ALA A C 1
ATOM 671 O O . ALA A 1 87 ? -12.148 3.133 -0.645 1 98.75 87 ALA A O 1
ATOM 672 N N . ALA A 1 88 ? -10.992 2.811 1.217 1 98.19 88 ALA A N 1
ATOM 673 C CA . ALA A 1 88 ? -10.938 4.234 1.534 1 98.19 88 ALA A CA 1
ATOM 674 C C . ALA A 1 88 ? -9.969 4.969 0.614 1 98.19 88 ALA A C 1
ATOM 676 O O . ALA A 1 88 ? -10.156 6.148 0.313 1 98.19 88 ALA A O 1
ATOM 677 N N . TYR A 1 89 ? -9.008 4.285 0.137 1 98.38 89 TYR A N 1
ATOM 678 C CA . TYR A 1 89 ? -7.91 4.98 -0.527 1 98.38 89 TYR A CA 1
ATOM 679 C C . TYR A 1 89 ? -7.891 4.672 -2.018 1 98.38 89 TYR A C 1
ATOM 681 O O . TYR A 1 89 ? -7.52 5.523 -2.832 1 98.38 89 TYR A O 1
ATOM 689 N N . ALA A 1 90 ? -8.344 3.441 -2.361 1 98.75 90 ALA A N 1
ATOM 690 C CA . ALA A 1 90 ? -8.336 3.031 -3.764 1 98.75 90 ALA A CA 1
ATOM 691 C C . ALA A 1 90 ? -9.758 2.936 -4.312 1 98.75 90 ALA A C 1
ATOM 693 O O . ALA A 1 90 ? -9.953 2.787 -5.523 1 98.75 90 ALA A O 1
ATOM 694 N N . GLY A 1 91 ? -10.75 3.049 -3.41 1 98.56 91 GLY A N 1
ATOM 695 C CA . GLY A 1 91 ? -12.148 2.975 -3.811 1 98.56 91 GLY A CA 1
ATOM 696 C C . GLY A 1 91 ? -12.711 1.568 -3.738 1 98.56 91 GLY A C 1
ATOM 697 O O . GLY A 1 91 ? -11.969 0.589 -3.84 1 98.56 91 GLY A O 1
ATOM 698 N N . TYR A 1 92 ? -14.047 1.512 -3.666 1 98.5 92 TYR A N 1
ATOM 699 C CA . TYR A 1 92 ? -14.758 0.248 -3.504 1 98.5 92 TYR A CA 1
ATOM 700 C C . TYR A 1 92 ? -14.555 -0.652 -4.715 1 98.5 92 TYR A C 1
ATOM 702 O O . TYR A 1 92 ? -14.383 -1.865 -4.574 1 98.5 92 TYR A O 1
ATOM 710 N N . PRO A 1 93 ? -14.523 -0.099 -5.918 1 98.75 93 PRO A N 1
ATOM 711 C CA . PRO A 1 93 ? -14.32 -1.004 -7.051 1 98.75 93 PRO A CA 1
ATOM 712 C C . PRO A 1 93 ? -12.984 -1.733 -7 1 98.75 93 PRO A C 1
ATOM 714 O O . PRO A 1 93 ? -12.914 -2.926 -7.309 1 98.75 93 PRO A O 1
ATOM 717 N N . ALA A 1 94 ? -11.914 -1.041 -6.602 1 98.81 94 ALA A N 1
ATOM 718 C CA . ALA A 1 94 ? -10.602 -1.675 -6.477 1 98.81 94 ALA A CA 1
ATOM 719 C C . ALA A 1 94 ? -10.617 -2.74 -5.383 1 98.81 94 ALA A C 1
ATOM 721 O O . ALA A 1 94 ? -10.086 -3.838 -5.574 1 98.81 94 ALA A O 1
ATOM 722 N N . ALA A 1 95 ? -11.258 -2.408 -4.324 1 98.88 95 ALA A N 1
ATOM 723 C CA . ALA A 1 95 ? -11.336 -3.34 -3.203 1 98.88 95 ALA A CA 1
ATOM 724 C C . ALA A 1 95 ? -12.141 -4.582 -3.58 1 98.88 95 ALA A C 1
ATOM 726 O O . ALA A 1 95 ? -11.742 -5.707 -3.258 1 98.88 95 ALA A O 1
ATOM 727 N N . ALA A 1 96 ? -13.211 -4.348 -4.25 1 98.81 96 ALA A N 1
ATOM 728 C CA . ALA A 1 96 ? -14.047 -5.465 -4.668 1 98.81 96 ALA A CA 1
ATOM 729 C C . ALA A 1 96 ? -13.297 -6.395 -5.613 1 98.81 96 ALA A C 1
ATOM 731 O O . ALA A 1 96 ? -13.383 -7.617 -5.492 1 98.81 96 ALA A O 1
ATOM 732 N N . SER A 1 97 ? -12.578 -5.824 -6.488 1 98.75 97 SER A N 1
ATOM 733 C CA . SER A 1 97 ? -11.766 -6.617 -7.402 1 98.75 97 SER A CA 1
ATOM 734 C C . SER A 1 97 ? -10.695 -7.406 -6.652 1 98.75 97 SER A C 1
ATOM 736 O O . SER A 1 97 ? -10.5 -8.594 -6.91 1 98.75 97 SER A O 1
ATOM 738 N N . ALA A 1 98 ? -10.023 -6.738 -5.805 1 98.88 98 ALA A N 1
ATOM 739 C CA . ALA A 1 98 ? -9 -7.395 -4.996 1 98.88 98 ALA A CA 1
ATOM 740 C C . ALA A 1 98 ? -9.602 -8.531 -4.176 1 98.88 98 ALA A C 1
ATOM 742 O O . ALA A 1 98 ? -8.992 -9.594 -4.039 1 98.88 98 ALA A O 1
ATOM 743 N N . ARG A 1 99 ? -10.766 -8.242 -3.68 1 98.81 99 ARG A N 1
ATOM 744 C CA . ARG A 1 99 ? -11.453 -9.258 -2.893 1 98.81 99 ARG A CA 1
ATOM 745 C C . ARG A 1 99 ? -11.703 -10.516 -3.723 1 98.81 99 ARG A C 1
ATOM 747 O O . ARG A 1 99 ? -11.461 -11.633 -3.26 1 98.81 99 ARG A O 1
ATOM 754 N N . LYS A 1 100 ? -12.195 -10.344 -4.871 1 98.44 100 LYS A N 1
ATOM 755 C CA . LYS A 1 100 ? -12.484 -11.484 -5.746 1 98.44 100 LYS A CA 1
ATOM 756 C C . LYS A 1 100 ? -11.219 -12.281 -6.043 1 98.44 100 LYS A C 1
ATOM 758 O O . LYS A 1 100 ? -11.219 -13.508 -5.977 1 98.44 100 LYS A O 1
ATOM 763 N N . ILE A 1 101 ? -10.188 -11.641 -6.312 1 98.62 101 ILE A N 1
ATOM 764 C CA . ILE A 1 101 ? -8.914 -12.281 -6.633 1 98.62 101 ILE A CA 1
ATOM 765 C C . ILE A 1 101 ? -8.391 -13.023 -5.406 1 98.62 101 ILE A C 1
ATOM 767 O O . ILE A 1 101 ? -7.957 -14.18 -5.508 1 98.62 101 ILE A O 1
ATOM 771 N N . ALA A 1 102 ? -8.383 -12.367 -4.293 1 98.62 102 ALA A N 1
ATOM 772 C CA . ALA A 1 102 ? -7.926 -12.992 -3.053 1 98.62 102 ALA A CA 1
ATOM 773 C C . ALA A 1 102 ? -8.727 -14.25 -2.742 1 98.62 102 ALA A C 1
ATOM 775 O O . ALA A 1 102 ? -8.156 -15.273 -2.352 1 98.62 102 ALA A O 1
ATOM 776 N N . GLN A 1 103 ? -10.039 -14.086 -2.943 1 97.81 103 GLN A N 1
ATOM 777 C CA . GLN A 1 103 ? -10.891 -15.25 -2.723 1 97.81 103 GLN A CA 1
ATOM 778 C C . GLN A 1 103 ? -10.461 -16.422 -3.596 1 97.81 103 GLN A C 1
ATOM 780 O O . GLN A 1 103 ? -10.344 -17.562 -3.115 1 97.81 103 GLN A O 1
ATOM 785 N N . ASP A 1 104 ? -10.195 -16.188 -4.781 1 96.94 104 ASP A N 1
ATOM 786 C CA . ASP A 1 104 ? -9.82 -17.219 -5.746 1 96.94 104 ASP A CA 1
ATOM 787 C C . ASP A 1 104 ? -8.5 -17.875 -5.359 1 96.94 104 ASP A C 1
ATOM 789 O O . ASP A 1 104 ? -8.359 -19.109 -5.441 1 96.94 104 ASP A O 1
ATOM 793 N N . VAL A 1 105 ? -7.531 -17.125 -4.844 1 97 105 VAL A N 1
ATOM 794 C CA . VAL A 1 105 ? -6.18 -17.672 -4.719 1 97 105 VAL A CA 1
ATOM 795 C C . VAL A 1 105 ? -5.941 -18.125 -3.281 1 97 105 VAL A C 1
ATOM 797 O O . VAL A 1 105 ? -5.051 -18.938 -3.025 1 97 105 VAL A O 1
ATOM 800 N N . LEU A 1 106 ? -6.672 -17.672 -2.338 1 96.56 106 LEU A N 1
ATOM 801 C CA . LEU A 1 106 ? -6.406 -18.031 -0.95 1 96.56 106 LEU A CA 1
ATOM 802 C C . LEU A 1 106 ? -7.422 -19.047 -0.446 1 96.56 106 LEU A C 1
ATOM 804 O O . LEU A 1 106 ? -7.129 -19.828 0.463 1 96.56 106 LEU A O 1
ATOM 808 N N . SER A 1 107 ? -8.633 -18.969 -0.752 1 88.06 107 SER A N 1
ATOM 809 C CA . SER A 1 107 ? -9.68 -19.828 -0.227 1 88.06 107 SER A CA 1
ATOM 810 C C . SER A 1 107 ? -10.273 -20.719 -1.322 1 88.06 107 SER A C 1
ATOM 812 O O . SER A 1 107 ? -10.984 -21.688 -1.034 1 88.06 107 SER A O 1
ATOM 814 N N . GLY A 1 108 ? -9.922 -20.531 -2.434 1 82 108 GLY A N 1
ATOM 815 C CA . GLY A 1 108 ? -10.539 -21.234 -3.541 1 82 108 GLY A CA 1
ATOM 816 C C . GLY A 1 108 ? -11.781 -20.547 -4.07 1 82 108 GLY A C 1
ATOM 817 O O . GLY A 1 108 ? -12.383 -19.719 -3.379 1 82 108 GLY A O 1
ATOM 818 N N . PRO A 1 109 ? -12.094 -20.734 -5.422 1 68.81 109 PRO A N 1
ATOM 819 C CA . PRO A 1 109 ? -13.211 -20.031 -6.047 1 68.81 109 PRO A CA 1
ATOM 820 C C . PRO A 1 109 ? -14.555 -20.375 -5.398 1 68.81 109 PRO A C 1
ATOM 822 O O . PRO A 1 109 ? -14.758 -21.5 -4.934 1 68.81 109 PRO A O 1
ATOM 825 N N . THR A 1 110 ? -15.266 -19.266 -4.895 1 58.94 110 THR A N 1
ATOM 826 C CA . THR A 1 110 ? -16.609 -19.531 -4.391 1 58.94 110 THR A CA 1
ATOM 827 C C . THR A 1 110 ? -17.516 -20.031 -5.508 1 58.94 110 THR A C 1
ATOM 829 O O . THR A 1 110 ? -17.609 -19.406 -6.57 1 58.94 110 THR A O 1
ATOM 832 N N . THR A 1 111 ? -17.734 -21.203 -5.711 1 54.91 111 THR A N 1
ATOM 833 C CA . THR A 1 111 ? -18.688 -21.781 -6.66 1 54.91 111 THR A CA 1
ATOM 834 C C . THR A 1 111 ? -20.062 -21.125 -6.504 1 54.91 111 THR A C 1
ATOM 836 O O . THR A 1 111 ? -20.703 -21.25 -5.457 1 54.91 111 THR A O 1
ATOM 839 N N . THR A 1 112 ? -20.203 -19.844 -7.012 1 47.91 112 THR A N 1
ATOM 840 C CA . THR A 1 112 ? -21.594 -19.422 -7.059 1 47.91 112 THR A CA 1
ATOM 841 C C . THR A 1 112 ? -22.422 -20.391 -7.91 1 47.91 112 THR A C 1
ATOM 843 O O . THR A 1 112 ? -22.141 -20.578 -9.094 1 47.91 112 THR A O 1
ATOM 846 N N . SER A 1 113 ? -22.922 -21.406 -7.297 1 42.81 113 SER A N 1
ATOM 847 C CA . SER A 1 113 ? -23.938 -22.188 -8.008 1 42.81 113 SER A CA 1
ATOM 848 C C . SER A 1 113 ? -24.906 -21.266 -8.75 1 42.81 113 SER A C 1
ATOM 850 O O . SER A 1 113 ? -25.594 -20.453 -8.133 1 42.81 113 SER A O 1
ATOM 852 N N . THR A 1 114 ? -24.562 -20.859 -9.93 1 35.84 114 THR A N 1
ATOM 853 C CA . THR A 1 114 ? -25.703 -20.438 -10.734 1 35.84 114 THR A CA 1
ATOM 854 C C . THR A 1 114 ? -26.703 -21.562 -10.883 1 35.84 114 THR A C 1
ATOM 856 O O . THR A 1 114 ? -26.328 -22.719 -11.047 1 35.84 114 THR A O 1
ATOM 859 N N . MET B 1 1 ? -9.758 7.891 18.906 1 42.62 1 MET B N 1
ATOM 860 C CA . MET B 1 1 ? -9.594 8.984 17.953 1 42.62 1 MET B CA 1
ATOM 861 C C . MET B 1 1 ? -8.453 8.695 16.984 1 42.62 1 MET B C 1
ATOM 863 O O . MET B 1 1 ? -7.586 7.871 17.266 1 42.62 1 MET B O 1
ATOM 867 N N . MET B 1 2 ? -8.516 9.008 15.609 1 53.34 2 MET B N 1
ATOM 868 C CA . MET B 1 2 ? -7.496 8.688 14.609 1 53.34 2 MET B CA 1
ATOM 869 C C . MET B 1 2 ? -6.109 9.094 15.094 1 53.34 2 MET B C 1
ATOM 871 O O . MET B 1 2 ? -5.891 10.25 15.469 1 53.34 2 MET B O 1
ATOM 875 N N . PRO B 1 3 ? -5.215 8.219 15.312 1 51.69 3 PRO B N 1
ATOM 876 C CA . PRO B 1 3 ? -3.928 8.562 15.922 1 51.69 3 PRO B CA 1
ATOM 877 C C . PRO B 1 3 ? -3.123 9.547 15.078 1 51.69 3 PRO B C 1
ATOM 879 O O . PRO B 1 3 ? -2.865 9.297 13.898 1 51.69 3 PRO B O 1
ATOM 882 N N . GLY B 1 4 ? -3.299 10.852 15.516 1 52.81 4 GLY B N 1
ATOM 883 C CA . GLY B 1 4 ? -2.371 11.961 15.352 1 52.81 4 GLY B CA 1
ATOM 884 C C . GLY B 1 4 ? -2.809 12.945 14.281 1 52.81 4 GLY B C 1
ATOM 885 O O . GLY B 1 4 ? -2.273 14.055 14.203 1 52.81 4 GLY B O 1
ATOM 886 N N . LEU B 1 5 ? -3.662 12.477 13.328 1 60.12 5 LEU B N 1
ATOM 887 C CA . LEU B 1 5 ? -3.857 13.5 12.305 1 60.12 5 LEU B CA 1
ATOM 888 C C . LEU B 1 5 ? -5.031 14.406 12.656 1 60.12 5 LEU B C 1
ATOM 890 O O . LEU B 1 5 ? -5.031 15.586 12.32 1 60.12 5 LEU B O 1
ATOM 894 N N . ILE B 1 6 ? -6.078 13.75 13.289 1 65.88 6 ILE B N 1
ATOM 895 C CA . ILE B 1 6 ? -7.172 14.625 13.695 1 65.88 6 ILE B CA 1
ATOM 896 C C . ILE B 1 6 ? -7.016 15 15.164 1 65.88 6 ILE B C 1
ATOM 898 O O . ILE B 1 6 ? -6.961 14.133 16.031 1 65.88 6 ILE B O 1
ATOM 902 N N . PRO B 1 7 ? -6.641 16.359 15.227 1 62.12 7 PRO B N 1
ATOM 903 C CA . PRO B 1 7 ? -6.551 16.781 16.625 1 62.12 7 PRO B CA 1
ATOM 904 C C . PRO B 1 7 ? -7.703 16.266 17.484 1 62.12 7 PRO B C 1
ATOM 906 O O . PRO B 1 7 ? -8.828 16.141 16.984 1 62.12 7 PRO B O 1
ATOM 909 N N . GLU B 1 8 ? -7.293 15.945 18.531 1 68.06 8 GLU B N 1
ATOM 910 C CA . GLU B 1 8 ? -8.289 15.516 19.516 1 68.06 8 GLU B CA 1
ATOM 911 C C . GLU B 1 8 ? -9.422 16.531 19.641 1 68.06 8 GLU B C 1
ATOM 913 O O . GLU B 1 8 ? -9.172 17.734 19.703 1 68.06 8 GLU B O 1
ATOM 918 N N . GLY B 1 9 ? -10.594 16.094 19.469 1 71.75 9 GLY B N 1
ATOM 919 C CA . GLY B 1 9 ? -11.766 16.922 19.719 1 71.75 9 GLY B CA 1
ATOM 920 C C . GLY B 1 9 ? -12.391 17.469 18.453 1 71.75 9 GLY B C 1
ATOM 921 O O . GLY B 1 9 ? -13.5 18 18.469 1 71.75 9 GLY B O 1
ATOM 922 N N . VAL B 1 10 ? -11.594 17.438 17.391 1 77.56 10 VAL B N 1
ATOM 923 C CA . VAL B 1 10 ? -12.18 17.938 16.141 1 77.56 10 VAL B CA 1
ATOM 924 C C . VAL B 1 10 ? -13.172 16.922 15.586 1 77.56 10 VAL B C 1
ATOM 926 O O . VAL B 1 10 ? -12.812 15.758 15.352 1 77.56 10 VAL B O 1
ATOM 929 N N . THR B 1 11 ? -14.469 17.484 15.445 1 82.94 11 THR B N 1
ATOM 930 C CA . THR B 1 11 ? -15.492 16.562 14.977 1 82.94 11 THR B CA 1
ATOM 931 C C . THR B 1 11 ? -16.016 17 13.609 1 82.94 11 THR B C 1
ATOM 933 O O . THR B 1 11 ? -16.797 16.266 12.984 1 82.94 11 THR B O 1
ATOM 936 N N . SER B 1 12 ? -15.531 18.141 13.172 1 90 12 SER B N 1
ATOM 937 C CA . SER B 1 12 ? -15.992 18.609 11.875 1 90 12 SER B CA 1
ATOM 938 C C . SER B 1 12 ? -14.898 19.359 11.133 1 90 12 SER B C 1
ATOM 940 O O . SER B 1 12 ? -14.133 20.125 11.742 1 90 12 SER B O 1
ATOM 942 N N . LEU B 1 13 ? -14.852 19.109 9.773 1 89.44 13 LEU B N 1
ATOM 943 C CA . LEU B 1 13 ? -13.898 19.828 8.93 1 89.44 13 LEU B CA 1
ATOM 944 C C . LEU B 1 13 ? -14.625 20.734 7.949 1 89.44 13 LEU B C 1
ATOM 946 O O . LEU B 1 13 ? -14.055 21.156 6.934 1 89.44 13 LEU B O 1
ATOM 950 N N . ARG B 1 14 ? -15.875 21.016 8.32 1 92.38 14 ARG B N 1
ATOM 951 C CA . ARG B 1 14 ? -16.672 21.891 7.449 1 92.38 14 ARG B CA 1
ATOM 952 C C . ARG B 1 14 ? -16.094 23.297 7.426 1 92.38 14 ARG B C 1
ATOM 954 O O . ARG B 1 14 ? -15.742 23.844 8.469 1 92.38 14 ARG B O 1
ATOM 961 N N . ASP B 1 15 ? -15.953 23.781 6.23 1 91.38 15 ASP B N 1
ATOM 962 C CA . ASP B 1 15 ? -15.375 25.109 6.09 1 91.38 15 ASP B CA 1
ATOM 963 C C . ASP B 1 15 ? -16.328 26.047 5.367 1 91.38 15 ASP B C 1
ATOM 965 O O . ASP B 1 15 ? -15.969 27.172 5.035 1 91.38 15 ASP B O 1
ATOM 969 N N . GLY B 1 16 ? -17.547 25.547 5.164 1 93.06 16 GLY B N 1
ATOM 970 C CA . GLY B 1 16 ? -18.547 26.375 4.512 1 93.06 16 GLY B CA 1
ATOM 971 C C . GLY B 1 16 ? -18.406 26.406 3 1 93.06 16 GLY B C 1
ATOM 972 O O . GLY B 1 16 ? -19.156 27.109 2.314 1 93.06 16 GLY B O 1
ATOM 973 N N . GLY B 1 17 ? -17.547 25.688 2.568 1 95.06 17 GLY B N 1
ATOM 974 C CA . GLY B 1 17 ? -17.266 25.703 1.14 1 95.06 17 GLY B CA 1
ATOM 975 C C . GLY B 1 17 ? -17.969 24.594 0.389 1 95.06 17 GLY B C 1
ATOM 976 O O . GLY B 1 17 ? -18.938 24.016 0.887 1 95.06 17 GLY B O 1
ATOM 977 N N . PHE B 1 18 ? -17.672 24.422 -0.826 1 96.62 18 PHE B N 1
ATOM 978 C CA . PHE B 1 18 ? -18.219 23.422 -1.73 1 96.62 18 PHE B CA 1
ATOM 979 C C . PHE B 1 18 ? -17.938 22.016 -1.216 1 96.62 18 PHE B C 1
ATOM 981 O O . PHE B 1 18 ? -16.812 21.719 -0.792 1 96.62 18 PHE B O 1
ATOM 988 N N . ALA B 1 19 ? -18.906 21.078 -1.25 1 97.56 19 ALA B N 1
ATOM 989 C CA . ALA B 1 19 ? -18.797 19.688 -0.809 1 97.56 19 ALA B CA 1
ATOM 990 C C . ALA B 1 19 ? -18.203 19.609 0.591 1 97.56 19 ALA B C 1
ATOM 992 O O . ALA B 1 19 ? -17.375 18.734 0.863 1 97.56 19 ALA B O 1
ATOM 993 N N . GLU B 1 20 ? -18.531 20.453 1.427 1 95.5 20 GLU B N 1
ATOM 994 C CA . GLU B 1 20 ? -17.906 20.641 2.734 1 95.5 20 GLU B CA 1
ATOM 995 C C . GLU B 1 20 ? -18.156 19.438 3.643 1 95.5 20 GLU B C 1
ATOM 997 O O . GLU B 1 20 ? -17.516 19.297 4.688 1 95.5 20 GLU B O 1
ATOM 1002 N N . GLU B 1 21 ? -19.016 18.547 3.234 1 96.44 21 GLU B N 1
ATOM 1003 C CA . GLU B 1 21 ? -19.328 17.406 4.066 1 96.44 21 GLU B CA 1
ATOM 1004 C C . GLU B 1 21 ? -18.281 16.297 3.906 1 96.44 21 GLU B C 1
ATOM 1006 O O . GLU B 1 21 ? -18.219 15.375 4.719 1 96.44 21 GLU B O 1
ATOM 1011 N N . LEU B 1 22 ? -17.469 16.406 2.916 1 96.25 22 LEU B N 1
ATOM 1012 C CA . LEU B 1 22 ? -16.5 15.367 2.625 1 96.25 22 LEU B CA 1
ATOM 1013 C C . LEU B 1 22 ? -15.539 15.18 3.797 1 96.25 22 LEU B C 1
ATOM 1015 O O . LEU B 1 22 ? -15.172 14.047 4.125 1 96.25 22 LEU B O 1
ATOM 1019 N N . GLY B 1 23 ? -15.102 16.25 4.359 1 93.94 23 GLY B N 1
ATOM 1020 C CA . GLY B 1 23 ? -14.227 16.141 5.52 1 93.94 23 GLY B CA 1
ATOM 1021 C C . GLY B 1 23 ? -14.852 15.359 6.664 1 93.94 23 GLY B C 1
ATOM 1022 O O . GLY B 1 23 ? -14.203 14.492 7.258 1 93.94 23 GLY B O 1
ATOM 1023 N N . ASP B 1 24 ? -16.094 15.625 6.898 1 94.06 24 ASP B N 1
ATOM 1024 C CA . ASP B 1 24 ? -16.797 14.93 7.969 1 94.06 24 ASP B CA 1
ATOM 1025 C C . ASP B 1 24 ? -17 13.453 7.621 1 94.06 24 ASP B C 1
ATOM 1027 O O . ASP B 1 24 ? -16.906 12.586 8.492 1 94.06 24 ASP B O 1
ATOM 1031 N N . MET B 1 25 ? -17.328 13.195 6.422 1 94.88 25 MET B N 1
ATOM 1032 C CA . MET B 1 25 ? -17.438 11.805 5.977 1 94.88 25 MET B CA 1
ATOM 1033 C C . MET B 1 25 ? -16.125 11.062 6.184 1 94.88 25 MET B C 1
ATOM 1035 O O . MET B 1 25 ? -16.109 9.898 6.586 1 94.88 25 MET B O 1
ATOM 1039 N N . THR B 1 26 ? -15 11.695 5.895 1 94.69 26 THR B N 1
ATOM 1040 C CA . THR B 1 26 ? -13.68 11.109 6.078 1 94.69 26 THR B CA 1
ATOM 1041 C C . THR B 1 26 ? -13.438 10.781 7.551 1 94.69 26 THR B C 1
ATOM 1043 O O . THR B 1 26 ? -13 9.68 7.887 1 94.69 26 THR B O 1
ATOM 1046 N N . ILE B 1 27 ? -13.734 11.781 8.391 1 92.88 27 ILE B N 1
ATOM 1047 C CA . ILE B 1 27 ? -13.547 11.586 9.828 1 92.88 27 ILE B CA 1
ATOM 1048 C C . ILE B 1 27 ? -14.336 10.367 10.289 1 92.88 27 ILE B C 1
ATOM 1050 O O . ILE B 1 27 ? -13.805 9.5 10.992 1 92.88 27 ILE B O 1
ATOM 1054 N N . ASP B 1 28 ? -15.484 10.289 9.852 1 93.25 28 ASP B N 1
ATOM 1055 C CA . ASP B 1 28 ? -16.375 9.234 10.328 1 93.25 28 ASP B CA 1
ATOM 1056 C C . ASP B 1 28 ? -16.078 7.902 9.656 1 93.25 28 ASP B C 1
ATOM 1058 O O . ASP B 1 28 ? -15.812 6.902 10.336 1 93.25 28 ASP B O 1
ATOM 1062 N N . HIS B 1 29 ? -16.062 7.895 8.336 1 95.38 29 HIS B N 1
ATOM 1063 C CA . HIS B 1 29 ? -16.047 6.641 7.594 1 95.38 29 HIS B CA 1
ATOM 1064 C C . HIS B 1 29 ? -14.633 6.066 7.508 1 95.38 29 HIS B C 1
ATOM 1066 O O . HIS B 1 29 ? -14.461 4.848 7.422 1 95.38 29 HIS B O 1
ATOM 1072 N N . VAL B 1 30 ? -13.656 6.938 7.523 1 95.94 30 VAL B N 1
ATOM 1073 C CA . VAL B 1 30 ? -12.289 6.457 7.328 1 95.94 30 VAL B CA 1
ATOM 1074 C C . VAL B 1 30 ? -11.57 6.367 8.672 1 95.94 30 VAL B C 1
ATOM 1076 O O . VAL B 1 30 ? -11.281 5.266 9.156 1 95.94 30 VAL B O 1
ATOM 1079 N N . PHE B 1 31 ? -11.453 7.434 9.328 1 94 31 PHE B N 1
ATOM 1080 C CA . PHE B 1 31 ? -10.672 7.453 10.562 1 94 31 PHE B CA 1
ATOM 1081 C C . PHE B 1 31 ? -11.461 6.832 11.711 1 94 31 PHE B C 1
ATOM 1083 O O . PHE B 1 31 ? -10.906 6.074 12.508 1 94 31 PHE B O 1
ATOM 1090 N N . GLY B 1 32 ? -12.695 7.133 11.82 1 92.81 32 GLY B N 1
ATOM 1091 C CA . GLY B 1 32 ? -13.531 6.605 12.883 1 92.81 32 GLY B CA 1
ATOM 1092 C C . GLY B 1 32 ? -13.875 5.141 12.703 1 92.81 32 GLY B C 1
ATOM 1093 O O . GLY B 1 32 ? -13.922 4.383 13.672 1 92.81 32 GLY B O 1
ATOM 1094 N N . ALA B 1 33 ? -14.07 4.711 11.516 1 94.81 33 ALA B N 1
ATOM 1095 C CA . ALA B 1 33 ? -14.531 3.348 11.25 1 94.81 33 ALA B CA 1
ATOM 1096 C C . ALA B 1 33 ? -13.375 2.459 10.797 1 94.81 33 ALA B C 1
ATOM 1098 O O . ALA B 1 33 ? -12.883 1.627 11.562 1 94.81 33 ALA B O 1
ATOM 1099 N N . LEU B 1 34 ? -12.789 2.705 9.664 1 96.56 34 LEU B N 1
ATOM 1100 C CA . LEU B 1 34 ? -11.828 1.788 9.055 1 96.56 34 LEU B CA 1
ATOM 1101 C C . LEU B 1 34 ? -10.547 1.726 9.875 1 96.56 34 LEU B C 1
ATOM 1103 O O . LEU B 1 34 ? -10.008 0.642 10.109 1 96.56 34 LEU B O 1
ATOM 1107 N N . TRP B 1 35 ? -10.062 2.807 10.328 1 96.81 35 TRP B N 1
ATOM 1108 C CA . TRP B 1 35 ? -8.789 2.857 11.039 1 96.81 35 TRP B CA 1
ATOM 1109 C C . TRP B 1 35 ? -8.922 2.248 12.43 1 96.81 35 TRP B C 1
ATOM 1111 O O . TRP B 1 35 ? -7.914 1.968 13.086 1 96.81 35 TRP B O 1
ATOM 1121 N N . THR B 1 36 ? -10.156 2.074 12.922 1 95 36 THR B N 1
ATOM 1122 C CA . THR B 1 36 ? -10.352 1.566 14.273 1 95 36 THR B CA 1
ATOM 1123 C C . THR B 1 36 ? -10.805 0.108 14.242 1 95 36 THR B C 1
ATOM 1125 O O . THR B 1 36 ? -11.023 -0.5 15.297 1 95 36 THR B O 1
ATOM 1128 N N . ARG B 1 37 ? -10.938 -0.438 13.07 1 96.62 37 ARG B N 1
ATOM 1129 C CA . ARG B 1 37 ? -11.289 -1.852 12.984 1 96.62 37 ARG B CA 1
ATOM 1130 C C . ARG B 1 37 ? -10.219 -2.725 13.633 1 96.62 37 ARG B C 1
ATOM 1132 O O . ARG B 1 37 ? -9.031 -2.41 13.562 1 96.62 37 ARG B O 1
ATOM 1139 N N . PRO B 1 38 ? -10.711 -3.871 14.117 1 97.19 38 PRO B N 1
ATOM 1140 C CA . PRO B 1 38 ? -9.727 -4.816 14.641 1 97.19 38 PRO B CA 1
ATOM 1141 C C . PRO B 1 38 ? -9.031 -5.621 13.547 1 97.19 38 PRO B C 1
ATOM 1143 O O . PRO B 1 38 ? -9.406 -5.516 12.375 1 97.19 38 PRO B O 1
ATOM 114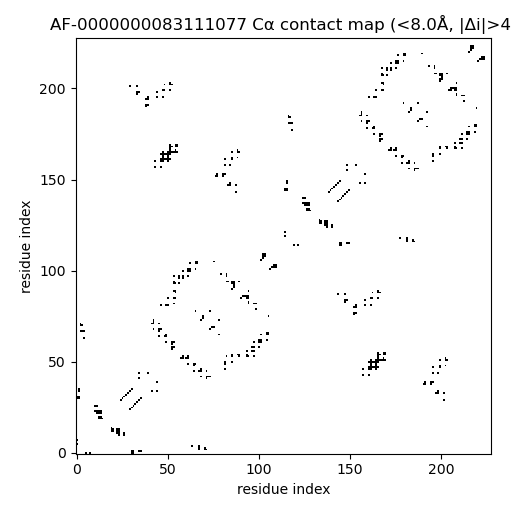6 N N . GLY B 1 39 ? -7.973 -6.352 13.797 1 97.81 39 GLY B N 1
ATOM 1147 C CA . GLY B 1 39 ? -7.414 -7.34 12.891 1 97.81 39 GLY B CA 1
ATOM 1148 C C . GLY B 1 39 ? -6.141 -6.871 12.203 1 97.81 39 GLY B C 1
ATOM 1149 O O . GLY B 1 39 ? -5.387 -7.68 11.664 1 97.81 39 GLY B O 1
ATOM 1150 N N . LEU B 1 40 ? -6.016 -5.555 12.195 1 98.19 40 LEU B N 1
ATOM 1151 C CA . LEU B 1 40 ? -4.805 -4.988 11.609 1 98.19 40 LEU B CA 1
ATOM 1152 C C . LEU B 1 40 ? -4.348 -3.764 12.398 1 98.19 40 LEU B C 1
ATOM 1154 O O . LEU B 1 40 ? -5.117 -2.824 12.594 1 98.19 40 LEU B O 1
ATOM 1158 N N . ASP B 1 41 ? -3.133 -3.797 12.883 1 97.56 41 ASP B N 1
ATOM 1159 C CA . ASP B 1 41 ? -2.666 -2.717 13.742 1 97.56 41 ASP B CA 1
ATOM 1160 C C . ASP B 1 41 ? -2.406 -1.444 12.938 1 97.56 41 ASP B C 1
ATOM 1162 O O . ASP B 1 41 ? -2.367 -1.479 11.711 1 97.56 41 ASP B O 1
ATOM 1166 N N . ARG B 1 42 ? -2.213 -0.359 13.609 1 97.31 42 ARG B N 1
ATOM 1167 C CA . ARG B 1 42 ? -2.084 0.949 12.977 1 97.31 42 ARG B CA 1
ATOM 1168 C C . ARG B 1 42 ? -0.807 1.031 12.148 1 97.31 42 ARG B C 1
ATOM 1170 O O . ARG B 1 42 ? -0.78 1.688 11.102 1 97.31 42 ARG B O 1
ATOM 1177 N N . ARG B 1 43 ? 0.213 0.432 12.586 1 98.31 43 ARG B N 1
ATOM 1178 C CA . ARG B 1 43 ? 1.465 0.415 11.836 1 98.31 43 ARG B CA 1
ATOM 1179 C C . ARG B 1 43 ? 1.278 -0.247 10.469 1 98.31 43 ARG B C 1
ATOM 1181 O O . ARG B 1 43 ? 1.703 0.294 9.445 1 98.31 43 ARG B O 1
ATOM 1188 N N . SER B 1 44 ? 0.638 -1.333 10.445 1 98.75 44 SER B N 1
ATOM 1189 C CA . SER B 1 44 ? 0.345 -2.055 9.211 1 98.75 44 SER B CA 1
ATOM 1190 C C . SER B 1 44 ? -0.566 -1.242 8.297 1 98.75 44 SER B C 1
ATOM 1192 O O . SER B 1 44 ? -0.352 -1.191 7.086 1 98.75 44 SER B O 1
ATOM 1194 N N . ARG B 1 45 ? -1.548 -0.607 8.875 1 98.62 45 ARG B N 1
ATOM 1195 C CA . ARG B 1 45 ? -2.449 0.224 8.086 1 98.62 45 ARG B CA 1
ATOM 1196 C C . ARG B 1 45 ? -1.7 1.387 7.441 1 98.62 45 ARG B C 1
ATOM 1198 O O . ARG B 1 45 ? -1.979 1.755 6.301 1 98.62 45 ARG B O 1
ATOM 1205 N N . SER B 1 46 ? -0.771 1.92 8.141 1 98.69 46 SER B N 1
ATOM 1206 C CA . SER B 1 46 ? 0.043 2.979 7.551 1 98.69 46 SER B CA 1
ATOM 1207 C C . SER B 1 46 ? 0.854 2.457 6.371 1 98.69 46 SER B C 1
ATOM 1209 O O . SER B 1 46 ? 0.948 3.119 5.336 1 98.69 46 SER B O 1
ATOM 1211 N N . LEU B 1 47 ? 1.424 1.293 6.504 1 98.94 47 LEU B N 1
ATOM 1212 C CA . LEU B 1 47 ? 2.199 0.704 5.418 1 98.94 47 LEU B CA 1
ATOM 1213 C C . LEU B 1 47 ? 1.333 0.507 4.176 1 98.94 47 LEU B C 1
ATOM 1215 O O . LEU B 1 47 ? 1.729 0.883 3.072 1 98.94 47 LEU B O 1
ATOM 1219 N N . VAL B 1 48 ? 0.167 -0.016 4.344 1 98.94 48 VAL B N 1
ATOM 1220 C CA . VAL B 1 48 ? -0.785 -0.244 3.262 1 98.94 48 VAL B CA 1
ATOM 1221 C C . VAL B 1 48 ? -1.168 1.089 2.621 1 98.94 48 VAL B C 1
ATOM 1223 O O . VAL B 1 48 ? -1.168 1.219 1.395 1 98.94 48 VAL B O 1
ATOM 1226 N N . THR B 1 49 ? -1.474 2.057 3.469 1 98.81 49 THR B N 1
ATOM 1227 C CA . THR B 1 49 ? -1.88 3.381 3.016 1 98.81 49 THR B CA 1
ATOM 1228 C C . THR B 1 49 ? -0.771 4.035 2.197 1 98.81 49 THR B C 1
ATOM 1230 O O . THR B 1 49 ? -1.021 4.559 1.109 1 98.81 49 THR B O 1
ATOM 1233 N N . LEU B 1 50 ? 0.477 3.922 2.711 1 98.94 50 LEU B N 1
ATOM 1234 C CA . LEU B 1 50 ? 1.596 4.516 1.983 1 98.94 50 LEU B CA 1
ATOM 1235 C C . LEU B 1 50 ? 1.783 3.838 0.63 1 98.94 50 LEU B C 1
ATOM 1237 O O . LEU B 1 50 ? 2.043 4.508 -0.372 1 98.94 50 LEU B O 1
ATOM 1241 N N . GLY B 1 51 ? 1.656 2.545 0.602 1 98.94 51 GLY B N 1
ATOM 1242 C CA . GLY B 1 51 ? 1.714 1.85 -0.675 1 98.94 51 GLY B CA 1
ATOM 1243 C C . GLY B 1 51 ? 0.705 2.369 -1.683 1 98.94 51 GLY B C 1
ATOM 1244 O O . GLY B 1 51 ? 1.06 2.674 -2.822 1 98.94 51 GLY B O 1
ATOM 1245 N N . ALA B 1 52 ? -0.502 2.504 -1.245 1 98.94 52 ALA B N 1
ATOM 1246 C CA . ALA B 1 52 ? -1.583 2.955 -2.119 1 98.94 52 ALA B CA 1
ATOM 1247 C C . ALA B 1 52 ? -1.352 4.391 -2.58 1 98.94 52 ALA B C 1
ATOM 1249 O O . ALA B 1 52 ? -1.463 4.695 -3.771 1 98.94 52 ALA B O 1
ATOM 1250 N N . LEU B 1 53 ? -0.999 5.262 -1.654 1 98.94 53 LEU B N 1
ATOM 1251 C CA . LEU B 1 53 ? -0.913 6.688 -1.952 1 98.94 53 LEU B CA 1
ATOM 1252 C C . LEU B 1 53 ? 0.265 6.98 -2.875 1 98.94 53 LEU B C 1
ATOM 1254 O O . LEU B 1 53 ? 0.173 7.844 -3.754 1 98.94 53 LEU B O 1
ATOM 1258 N N . VAL B 1 54 ? 1.371 6.289 -2.676 1 98.94 54 VAL B N 1
ATOM 1259 C CA . VAL B 1 54 ? 2.51 6.473 -3.57 1 98.94 54 VAL B CA 1
ATOM 1260 C C . VAL B 1 54 ? 2.152 5.977 -4.969 1 98.94 54 VAL B C 1
ATOM 1262 O O . VAL B 1 54 ? 2.438 6.648 -5.965 1 98.94 54 VAL B O 1
ATOM 1265 N N . ALA B 1 55 ? 1.504 4.848 -5.027 1 98.94 55 ALA B N 1
ATOM 1266 C CA . ALA B 1 55 ? 1.122 4.281 -6.316 1 98.94 55 ALA B CA 1
ATOM 1267 C C . ALA B 1 55 ? 0.16 5.207 -7.059 1 98.94 55 ALA B C 1
ATOM 1269 O O . ALA B 1 55 ? 0.215 5.316 -8.289 1 98.94 55 ALA B O 1
ATOM 1270 N N . LEU B 1 56 ? -0.671 5.906 -6.379 1 98.81 56 LEU B N 1
ATOM 1271 C CA . LEU B 1 56 ? -1.681 6.785 -6.957 1 98.81 56 LEU B CA 1
ATOM 1272 C C . LEU B 1 56 ? -1.119 8.188 -7.18 1 98.81 56 LEU B C 1
ATOM 1274 O O . LEU B 1 56 ? -1.809 9.062 -7.715 1 98.81 56 LEU B O 1
ATOM 1278 N N . ARG B 1 57 ? 0.091 8.453 -6.73 1 98.69 57 ARG B N 1
ATOM 1279 C CA . ARG B 1 57 ? 0.729 9.766 -6.762 1 98.69 57 ARG B CA 1
ATOM 1280 C C . ARG B 1 57 ? -0.136 10.812 -6.07 1 98.69 57 ARG B C 1
ATOM 1282 O O . ARG B 1 57 ? -0.316 11.922 -6.586 1 98.69 57 ARG B O 1
ATOM 1289 N N . ALA B 1 58 ? -0.728 10.406 -4.961 1 98.62 58 ALA B N 1
ATOM 1290 C CA . ALA B 1 58 ? -1.579 11.281 -4.156 1 98.62 58 ALA B CA 1
ATOM 1291 C C . ALA B 1 58 ? -0.745 12.148 -3.219 1 98.62 58 ALA B C 1
ATOM 1293 O O . ALA B 1 58 ? -0.767 11.953 -2 1 98.62 58 ALA B O 1
ATOM 1294 N N . GLY B 1 59 ? -0.088 13.148 -3.764 1 98.38 59 GLY B N 1
ATOM 1295 C CA . GLY B 1 59 ? 0.924 13.922 -3.066 1 98.38 59 GLY B CA 1
ATOM 1296 C C . GLY B 1 59 ? 0.373 14.695 -1.882 1 98.38 59 GLY B C 1
ATOM 1297 O O . GLY B 1 59 ? 0.985 14.719 -0.812 1 98.38 59 GLY B O 1
ATOM 1298 N N . GLU B 1 60 ? -0.761 15.312 -2.043 1 97.56 60 GLU B N 1
ATOM 1299 C CA . GLU B 1 60 ? -1.355 16.078 -0.952 1 97.56 60 GLU B CA 1
ATOM 1300 C C . GLU B 1 60 ? -1.694 15.188 0.234 1 97.56 60 GLU B C 1
ATOM 1302 O O . GLU B 1 60 ? -1.507 15.57 1.389 1 97.56 60 GLU B O 1
ATOM 1307 N N . GLU B 1 61 ? -2.154 13.992 -0.059 1 97.75 61 GLU B N 1
ATOM 1308 C CA . GLU B 1 61 ? -2.459 13.031 0.998 1 97.75 61 GLU B CA 1
ATOM 1309 C C . GLU B 1 61 ? -1.185 12.508 1.652 1 97.75 61 GLU B C 1
ATOM 1311 O O . GLU B 1 61 ? -1.145 12.297 2.867 1 97.75 61 GLU B O 1
ATOM 1316 N N . LEU B 1 62 ? -0.159 12.328 0.858 1 98.56 62 LEU B N 1
ATOM 1317 C CA . LEU B 1 62 ? 1.102 11.812 1.386 1 98.56 62 LEU B CA 1
ATOM 1318 C C . LEU B 1 62 ? 1.686 12.773 2.418 1 98.56 62 LEU B C 1
ATOM 1320 O O . LEU B 1 62 ? 2.299 12.344 3.396 1 98.56 62 LEU B O 1
ATOM 1324 N N . LYS B 1 63 ? 1.448 14.039 2.236 1 97.56 63 LYS B N 1
ATOM 1325 C CA . LYS B 1 63 ? 1.937 15.031 3.193 1 97.56 63 LYS B CA 1
ATOM 1326 C C . LYS B 1 63 ? 1.391 14.758 4.594 1 97.56 63 LYS B C 1
ATOM 1328 O O . LYS B 1 63 ? 2.072 15 5.59 1 97.56 63 LYS B O 1
ATOM 1333 N N . PHE B 1 64 ? 0.187 14.211 4.668 1 95.88 64 PHE B N 1
ATOM 1334 C CA . PHE B 1 64 ? -0.453 13.906 5.945 1 95.88 64 PHE B CA 1
ATOM 1335 C C . PHE B 1 64 ? -0.051 12.523 6.438 1 95.88 64 PHE B C 1
ATOM 1337 O O . PHE B 1 64 ? 0.162 12.32 7.637 1 95.88 64 PHE B O 1
ATOM 1344 N N . HIS B 1 65 ? 0.119 11.641 5.566 1 97.94 65 HIS B N 1
ATOM 1345 C CA . HIS B 1 65 ? 0.214 10.25 5.988 1 97.94 65 HIS B CA 1
ATOM 1346 C C . HIS B 1 65 ? 1.653 9.867 6.316 1 97.94 65 HIS B C 1
ATOM 1348 O O . HIS B 1 65 ? 1.895 8.891 7.031 1 97.94 65 HIS B O 1
ATOM 1354 N N . PHE B 1 66 ? 2.627 10.625 5.828 1 98.06 66 PHE B N 1
ATOM 1355 C CA . PHE B 1 66 ? 3.994 10.328 6.242 1 98.06 66 PHE B CA 1
ATOM 1356 C C . PHE B 1 66 ? 4.172 10.57 7.734 1 98.06 66 PHE B C 1
ATOM 1358 O O . PHE B 1 66 ? 4.602 9.68 8.469 1 98.06 66 PHE B O 1
ATOM 1365 N N . PRO B 1 67 ? 3.824 11.789 8.312 1 96.69 67 PRO B N 1
ATOM 1366 C CA . PRO B 1 67 ? 3.932 11.961 9.766 1 96.69 67 PRO B CA 1
ATOM 1367 C C . PRO B 1 67 ? 3.037 10.992 10.539 1 96.69 67 PRO B C 1
ATOM 1369 O O . PRO B 1 67 ? 3.4 10.555 11.633 1 96.69 67 PRO B O 1
ATOM 1372 N N . ILE B 1 68 ? 1.855 10.656 10 1 96.81 68 ILE B N 1
ATOM 1373 C CA . ILE B 1 68 ? 0.962 9.703 10.656 1 96.81 68 ILE B CA 1
ATOM 1374 C C . ILE B 1 68 ? 1.646 8.344 10.766 1 96.81 68 ILE B C 1
ATOM 1376 O O . ILE B 1 68 ? 1.537 7.672 11.797 1 96.81 68 ILE B O 1
ATOM 1380 N N . ALA B 1 69 ? 2.369 7.949 9.75 1 97.88 69 ALA B N 1
ATOM 1381 C CA . ALA B 1 69 ? 3.086 6.676 9.758 1 97.88 69 ALA B CA 1
ATOM 1382 C C . ALA B 1 69 ? 4.125 6.641 10.875 1 97.88 69 ALA B C 1
ATOM 1384 O O . ALA B 1 69 ? 4.289 5.617 11.547 1 97.88 69 ALA B O 1
ATOM 1385 N N . LEU B 1 70 ? 4.824 7.738 11.133 1 97.44 70 LEU B N 1
ATOM 1386 C CA . LEU B 1 70 ? 5.789 7.797 12.227 1 97.44 70 LEU B CA 1
ATOM 1387 C C . LEU B 1 70 ? 5.086 7.676 13.578 1 97.44 70 LEU B C 1
ATOM 1389 O O . LEU B 1 70 ? 5.551 6.953 14.461 1 97.44 70 LEU B O 1
ATOM 1393 N N . ARG B 1 71 ? 3.996 8.328 13.695 1 95.81 71 ARG B N 1
ATOM 1394 C CA . ARG B 1 71 ? 3.232 8.242 14.938 1 95.81 71 ARG B CA 1
ATOM 1395 C C . ARG B 1 71 ? 2.738 6.82 15.18 1 95.81 71 ARG B C 1
ATOM 1397 O O . ARG B 1 71 ? 2.629 6.379 16.328 1 95.81 71 ARG B O 1
ATOM 1404 N N . ASN B 1 72 ? 2.559 6.113 14.109 1 96.81 72 ASN B N 1
ATOM 1405 C CA . ASN B 1 72 ? 2.043 4.754 14.211 1 96.81 72 ASN B CA 1
ATOM 1406 C C . ASN B 1 72 ? 3.172 3.732 14.312 1 96.81 72 ASN B C 1
ATOM 1408 O O . ASN B 1 72 ? 2.934 2.525 14.234 1 96.81 72 ASN B O 1
ATOM 1412 N N . GLY B 1 73 ? 4.387 4.215 14.375 1 97.25 73 GLY B N 1
ATOM 1413 C CA . GLY B 1 73 ? 5.422 3.281 14.789 1 97.25 73 GLY B CA 1
ATOM 1414 C C . GLY B 1 73 ? 6.492 3.072 13.734 1 97.25 73 GLY B C 1
ATOM 1415 O O . GLY B 1 73 ? 7.48 2.373 13.977 1 97.25 73 GLY B O 1
ATOM 1416 N N . LEU B 1 74 ? 6.309 3.617 12.578 1 98.19 74 LEU B N 1
ATOM 1417 C CA . LEU B 1 74 ? 7.383 3.518 11.594 1 98.19 74 LEU B CA 1
ATOM 1418 C C . LEU B 1 74 ? 8.508 4.5 11.914 1 98.19 74 LEU B C 1
ATOM 1420 O O . LEU B 1 74 ? 8.242 5.629 12.336 1 98.19 74 LEU B O 1
ATOM 1424 N N . SER B 1 75 ? 9.719 4.035 11.641 1 98.31 75 SER B N 1
ATOM 1425 C CA . SER B 1 75 ? 10.852 4.961 11.688 1 98.31 75 SER B CA 1
ATOM 1426 C C . SER B 1 75 ? 11.031 5.676 10.352 1 98.31 75 SER B C 1
ATOM 1428 O O . SER B 1 75 ? 10.477 5.25 9.336 1 98.31 75 SER B O 1
ATOM 1430 N N . VAL B 1 76 ? 11.82 6.73 10.359 1 98.06 76 VAL B N 1
ATOM 1431 C CA . VAL B 1 76 ? 12.148 7.434 9.117 1 98.06 76 VAL B CA 1
ATOM 1432 C C . VAL B 1 76 ? 12.859 6.484 8.156 1 98.06 76 VAL B C 1
ATOM 1434 O O . VAL B 1 76 ? 12.586 6.484 6.957 1 98.06 76 VAL B O 1
ATOM 1437 N N . GLU B 1 77 ? 13.75 5.648 8.664 1 98.06 77 GLU B N 1
ATOM 1438 C CA . GLU B 1 77 ? 14.469 4.68 7.84 1 98.06 77 GLU B CA 1
ATOM 1439 C C . GLU B 1 77 ? 13.5 3.688 7.195 1 98.06 77 GLU B C 1
ATOM 1441 O O . GLU B 1 77 ? 13.688 3.297 6.043 1 98.06 77 GLU B O 1
ATOM 1446 N N . GLU B 1 78 ? 12.523 3.287 7.941 1 98.75 78 GLU B N 1
ATOM 1447 C CA . GLU B 1 78 ? 11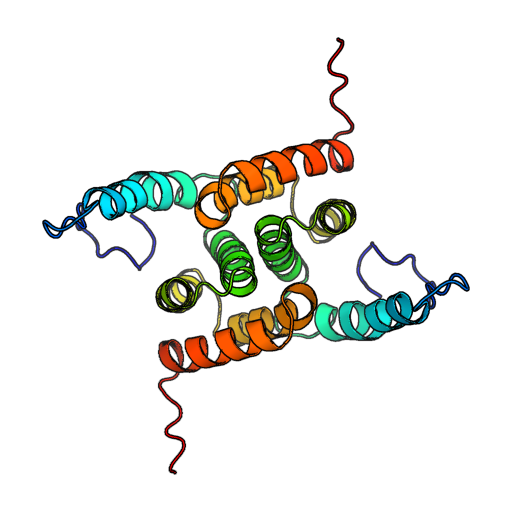.531 2.377 7.375 1 98.75 78 GLU B CA 1
ATOM 1448 C C . GLU B 1 78 ? 10.711 3.061 6.285 1 98.75 78 GLU B C 1
ATOM 1450 O O . GLU B 1 78 ? 10.367 2.438 5.277 1 98.75 78 GLU B O 1
ATOM 1455 N N . VAL B 1 79 ? 10.375 4.293 6.492 1 98.88 79 VAL B N 1
ATOM 1456 C CA . VAL B 1 79 ? 9.672 5.043 5.457 1 98.88 79 VAL B CA 1
ATOM 1457 C C . VAL B 1 79 ? 10.539 5.141 4.203 1 98.88 79 VAL B C 1
ATOM 1459 O O . VAL B 1 79 ? 10.039 5.004 3.084 1 98.88 79 VAL B O 1
ATOM 1462 N N . GLU B 1 80 ? 11.852 5.371 4.336 1 98.75 80 GLU B N 1
ATOM 1463 C CA . GLU B 1 80 ? 12.766 5.363 3.197 1 98.75 80 GLU B CA 1
ATOM 1464 C C . GLU B 1 80 ? 12.727 4.023 2.467 1 98.75 80 GLU B C 1
ATOM 1466 O O . GLU B 1 80 ? 12.664 3.982 1.237 1 98.75 80 GLU B O 1
ATOM 1471 N N . GLU B 1 81 ? 12.742 2.984 3.217 1 98.88 81 GLU B N 1
ATOM 1472 C CA . GLU B 1 81 ? 12.695 1.654 2.617 1 98.88 81 GLU B CA 1
ATOM 1473 C C . GLU B 1 81 ? 11.383 1.43 1.879 1 98.88 81 GLU B C 1
ATOM 1475 O O . GLU B 1 81 ? 11.352 0.758 0.846 1 98.88 81 GLU B O 1
ATOM 1480 N N . VAL B 1 82 ? 10.266 1.936 2.441 1 98.94 82 VAL B N 1
ATOM 1481 C CA . VAL B 1 82 ? 8.984 1.869 1.759 1 98.94 82 VAL B CA 1
ATOM 1482 C C . VAL B 1 82 ? 9.086 2.551 0.396 1 98.94 82 VAL B C 1
ATOM 1484 O O . VAL B 1 82 ? 8.641 1.998 -0.615 1 98.94 82 VAL B O 1
ATOM 1487 N N . ILE B 1 83 ? 9.672 3.693 0.367 1 98.94 83 ILE B N 1
ATOM 1488 C CA . ILE B 1 83 ? 9.773 4.469 -0.864 1 98.94 83 ILE B CA 1
ATOM 1489 C C . ILE B 1 83 ? 10.672 3.74 -1.863 1 98.94 83 ILE B C 1
ATOM 1491 O O . ILE B 1 83 ? 10.328 3.623 -3.043 1 98.94 83 ILE B O 1
ATOM 1495 N N . TYR B 1 84 ? 11.828 3.205 -1.421 1 98.88 84 TYR B N 1
ATOM 1496 C CA . TYR B 1 84 ? 12.664 2.404 -2.307 1 98.88 84 TYR B CA 1
ATOM 1497 C C . TYR B 1 84 ? 11.883 1.23 -2.885 1 98.88 84 TYR B C 1
ATOM 1499 O O . TYR B 1 84 ? 11.93 0.983 -4.094 1 98.88 84 TYR B O 1
ATOM 1507 N N . HIS B 1 85 ? 11.203 0.517 -2.07 1 98.75 85 HIS B N 1
ATOM 1508 C CA . HIS B 1 85 ? 10.461 -0.685 -2.436 1 98.75 85 HIS B CA 1
ATOM 1509 C C . HIS B 1 85 ? 9.414 -0.381 -3.498 1 98.75 85 HIS B C 1
ATOM 1511 O O . HIS B 1 85 ? 9.211 -1.172 -4.426 1 98.75 85 HIS B O 1
ATOM 1517 N N . LEU B 1 86 ? 8.828 0.78 -3.396 1 98.88 86 LEU B N 1
ATOM 1518 C CA . LEU B 1 86 ? 7.703 1.125 -4.258 1 98.88 86 LEU B CA 1
ATOM 1519 C C . LEU B 1 86 ? 8.188 1.541 -5.645 1 98.88 86 LEU B C 1
ATOM 1521 O O . LEU B 1 86 ? 7.391 1.612 -6.586 1 98.88 86 LEU B O 1
ATOM 1525 N N . ALA B 1 87 ? 9.516 1.783 -5.809 1 98.75 87 ALA B N 1
ATOM 1526 C CA . ALA B 1 87 ? 10.055 1.996 -7.148 1 98.75 87 ALA B CA 1
ATOM 1527 C C . ALA B 1 87 ? 9.773 0.8 -8.055 1 98.75 87 ALA B C 1
ATOM 1529 O O . ALA B 1 87 ? 9.555 0.96 -9.258 1 98.75 87 ALA B O 1
ATOM 1530 N N . ALA B 1 88 ? 9.68 -0.348 -7.48 1 98.19 88 ALA B N 1
ATOM 1531 C CA . ALA B 1 88 ? 9.469 -1.572 -8.25 1 98.19 88 ALA B CA 1
ATOM 1532 C C . ALA B 1 88 ? 8.016 -1.693 -8.703 1 98.19 88 ALA B C 1
ATOM 1534 O O . ALA B 1 88 ? 7.73 -2.273 -9.75 1 98.19 88 ALA B O 1
ATOM 1535 N N . TYR B 1 89 ? 7.137 -1.122 -7.973 1 98.38 89 TYR B N 1
ATOM 1536 C CA . TYR B 1 89 ? 5.727 -1.422 -8.203 1 98.38 89 TYR B CA 1
ATOM 1537 C C . TYR B 1 89 ? 4.992 -0.203 -8.75 1 98.38 89 TYR B C 1
ATOM 1539 O O . TYR B 1 89 ? 4.059 -0.337 -9.539 1 98.38 89 TYR B O 1
ATOM 1547 N N . ALA B 1 90 ? 5.469 0.995 -8.328 1 98.75 90 ALA B N 1
ATOM 1548 C CA . ALA B 1 90 ? 4.816 2.225 -8.766 1 98.75 90 ALA B CA 1
ATOM 1549 C C . ALA B 1 90 ? 5.703 2.998 -9.742 1 98.75 90 ALA B C 1
ATOM 1551 O O . ALA B 1 90 ? 5.258 3.967 -10.359 1 98.75 90 ALA B O 1
ATOM 1552 N N . GLY B 1 91 ? 6.969 2.541 -9.867 1 98.56 91 GLY B N 1
ATOM 1553 C CA . GLY B 1 91 ? 7.91 3.193 -10.766 1 98.56 91 GLY B CA 1
ATOM 1554 C C . GLY B 1 91 ? 8.742 4.262 -10.078 1 98.56 91 GLY B C 1
ATOM 1555 O O . GLY B 1 91 ? 8.32 4.84 -9.078 1 98.56 91 GLY B O 1
ATOM 1556 N N . TYR B 1 92 ? 9.891 4.555 -10.719 1 98.5 92 TYR B N 1
ATOM 1557 C CA . TYR B 1 92 ? 10.852 5.5 -10.156 1 98.5 92 TYR B CA 1
ATOM 1558 C C . TYR B 1 92 ? 10.25 6.895 -10.062 1 98.5 92 TYR B C 1
ATOM 1560 O O . TYR B 1 92 ? 10.477 7.605 -9.078 1 98.5 92 TYR B O 1
ATOM 1568 N N . PRO B 1 93 ? 9.453 7.324 -11.031 1 98.75 93 PRO B N 1
ATOM 1569 C CA . PRO B 1 93 ? 8.914 8.68 -10.898 1 98.75 93 PRO B CA 1
ATOM 1570 C C . PRO B 1 93 ? 8.023 8.836 -9.664 1 98.75 93 PRO B C 1
ATOM 1572 O O . PRO B 1 93 ? 8.086 9.859 -8.984 1 98.75 93 PRO B O 1
ATOM 1575 N N . ALA B 1 94 ? 7.199 7.828 -9.375 1 98.81 94 ALA B N 1
ATOM 1576 C CA . ALA B 1 94 ? 6.348 7.879 -8.188 1 98.81 94 ALA B CA 1
ATOM 1577 C C . ALA B 1 94 ? 7.188 7.887 -6.914 1 98.81 94 ALA B C 1
ATOM 1579 O O . ALA B 1 94 ? 6.914 8.656 -5.988 1 98.81 94 ALA B O 1
ATOM 1580 N N . ALA B 1 95 ? 8.203 7.098 -6.926 1 98.88 95 ALA B N 1
ATOM 1581 C CA . ALA B 1 95 ? 9.086 7.008 -5.77 1 98.88 95 ALA B CA 1
ATOM 1582 C C . ALA B 1 95 ? 9.828 8.32 -5.547 1 98.88 95 ALA B C 1
ATOM 1584 O O . ALA B 1 95 ? 9.945 8.797 -4.414 1 98.88 95 ALA B O 1
ATOM 1585 N N . ALA B 1 96 ? 10.281 8.867 -6.617 1 98.81 96 ALA B N 1
ATOM 1586 C CA . ALA B 1 96 ? 11.008 10.125 -6.527 1 98.81 96 ALA B CA 1
ATOM 1587 C C . ALA B 1 96 ? 10.109 11.234 -5.984 1 98.81 96 ALA B C 1
ATOM 1589 O O . ALA B 1 96 ? 10.539 12.031 -5.141 1 98.81 96 ALA B O 1
ATOM 1590 N N . SER B 1 97 ? 8.922 11.258 -6.438 1 98.75 97 SER B N 1
ATOM 1591 C CA . SER B 1 97 ? 7.961 12.234 -5.938 1 98.75 97 SER B CA 1
ATOM 1592 C C . SER B 1 97 ? 7.676 12.023 -4.453 1 98.75 97 SER B C 1
ATOM 1594 O O . SER B 1 97 ? 7.656 12.984 -3.68 1 98.75 97 SER B O 1
ATOM 1596 N N . ALA B 1 98 ? 7.434 10.836 -4.125 1 98.88 98 ALA B N 1
ATOM 1597 C CA . ALA B 1 98 ? 7.191 10.508 -2.721 1 98.88 98 ALA B CA 1
ATOM 1598 C C . ALA B 1 98 ? 8.383 10.898 -1.852 1 98.88 98 ALA B C 1
ATOM 1600 O O . ALA B 1 98 ? 8.211 11.406 -0.739 1 98.88 98 ALA B O 1
ATOM 1601 N N . ARG B 1 99 ? 9.531 10.633 -2.408 1 98.81 99 ARG B N 1
ATOM 1602 C CA . ARG B 1 99 ? 10.75 10.977 -1.683 1 98.81 99 ARG B CA 1
ATOM 1603 C C . ARG B 1 99 ? 10.812 12.477 -1.396 1 98.81 99 ARG B C 1
ATOM 1605 O O . ARG B 1 99 ? 11.125 12.883 -0.277 1 98.81 99 ARG B O 1
ATOM 1612 N N . LYS B 1 100 ? 10.539 13.258 -2.35 1 98.44 100 LYS B N 1
ATOM 1613 C CA . LYS B 1 100 ? 10.578 14.703 -2.186 1 98.44 100 LYS B CA 1
ATOM 1614 C C . LYS B 1 100 ? 9.578 15.164 -1.125 1 98.44 100 LYS B C 1
ATOM 1616 O O . LYS B 1 100 ? 9.914 15.984 -0.265 1 98.44 100 LYS B O 1
ATOM 1621 N N . ILE B 1 101 ? 8.453 14.648 -1.147 1 98.62 101 ILE B N 1
ATOM 1622 C CA . ILE B 1 101 ? 7.402 15.016 -0.201 1 98.62 101 ILE B CA 1
ATOM 1623 C C . ILE B 1 101 ? 7.805 14.586 1.207 1 98.62 101 ILE B C 1
ATOM 1625 O O . ILE B 1 101 ? 7.672 15.352 2.16 1 98.62 101 ILE B O 1
ATOM 1629 N N . ALA B 1 102 ? 8.242 13.375 1.323 1 98.62 102 ALA B N 1
ATOM 1630 C CA . ALA B 1 102 ? 8.68 12.859 2.621 1 98.62 102 ALA B CA 1
ATOM 1631 C C . ALA B 1 102 ? 9.789 13.727 3.205 1 98.62 102 ALA B C 1
ATOM 1633 O O . ALA B 1 102 ? 9.781 14.047 4.398 1 98.62 102 ALA B O 1
ATOM 1634 N N . GLN B 1 103 ? 10.719 14.062 2.291 1 97.81 103 GLN B N 1
ATOM 1635 C CA . GLN B 1 103 ? 11.805 14.938 2.732 1 97.81 103 GLN B CA 1
ATOM 1636 C C . GLN B 1 103 ? 11.266 16.234 3.307 1 97.81 103 GLN B C 1
ATOM 1638 O O . GLN B 1 103 ? 11.695 16.688 4.375 1 97.81 103 GLN B O 1
ATOM 1643 N N . ASP B 1 104 ? 10.352 16.812 2.689 1 96.88 104 ASP B N 1
ATOM 1644 C CA . ASP B 1 104 ? 9.781 18.094 3.088 1 96.88 104 ASP B CA 1
ATOM 1645 C C . ASP B 1 104 ? 9.07 17.984 4.434 1 96.88 104 ASP B C 1
ATOM 1647 O O . ASP B 1 104 ? 9.203 18.859 5.285 1 96.88 104 ASP B O 1
ATOM 1651 N N . VAL B 1 105 ? 8.375 16.875 4.703 1 96.94 105 VAL B N 1
ATOM 1652 C CA . VAL B 1 105 ? 7.48 16.859 5.855 1 96.94 105 VAL B CA 1
ATOM 1653 C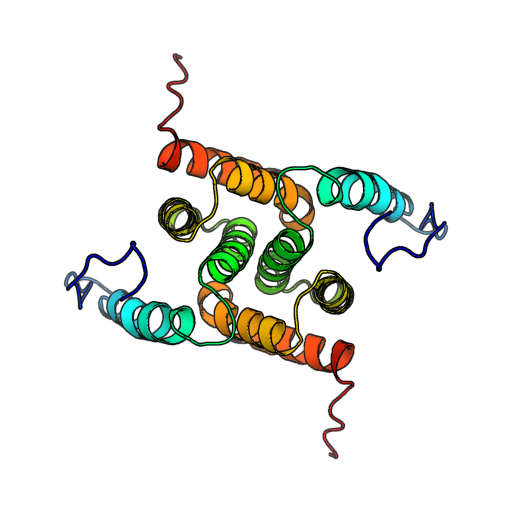 C . VAL B 1 105 ? 8.164 16.156 7.031 1 96.94 105 VAL B C 1
ATOM 1655 O O . VAL B 1 105 ? 7.766 16.344 8.188 1 96.94 105 VAL B O 1
ATOM 1658 N N . LEU B 1 106 ? 9.148 15.375 6.816 1 96.5 106 LEU B N 1
ATOM 1659 C CA . LEU B 1 106 ? 9.758 14.633 7.914 1 96.5 106 LEU B CA 1
ATOM 1660 C C . LEU B 1 106 ? 11.094 15.258 8.312 1 96.5 106 LEU B C 1
ATOM 1662 O O . LEU B 1 106 ? 11.516 15.125 9.461 1 96.5 106 LEU B O 1
ATOM 1666 N N . SER B 1 107 ? 11.906 15.688 7.465 1 87.81 107 SER B N 1
ATOM 1667 C CA . SER B 1 107 ? 13.242 16.203 7.754 1 87.81 107 SER B CA 1
ATOM 1668 C C . SER B 1 107 ? 13.336 17.688 7.473 1 87.81 107 SER B C 1
ATOM 1670 O O . SER B 1 107 ? 14.297 18.344 7.887 1 87.81 107 SER B O 1
ATOM 1672 N N . GLY B 1 108 ? 12.398 18.234 6.965 1 81.62 108 GLY B N 1
ATOM 1673 C CA . GLY B 1 108 ? 12.469 19.625 6.543 1 81.62 108 GLY B CA 1
ATOM 1674 C C . GLY B 1 108 ? 13.023 19.797 5.141 1 81.62 108 GLY B C 1
ATOM 1675 O O . GLY B 1 108 ? 13.695 18.891 4.621 1 81.62 108 GLY B O 1
ATOM 1676 N N . PRO B 1 109 ? 12.602 20.906 4.414 1 68.56 109 PRO B N 1
ATOM 1677 C CA . PRO B 1 109 ? 13.008 21.109 3.021 1 68.56 109 PRO B CA 1
ATOM 1678 C C . PRO B 1 109 ? 14.523 21.219 2.865 1 68.56 109 PRO B C 1
ATOM 1680 O O . PRO B 1 109 ? 15.195 21.75 3.752 1 68.56 109 PRO B O 1
ATOM 1683 N N . THR B 1 110 ? 15.086 20.281 2.029 1 59 110 THR B N 1
ATOM 1684 C CA . THR B 1 110 ? 16.5 20.438 1.743 1 59 110 THR B CA 1
ATOM 1685 C C . THR B 1 110 ? 16.766 21.766 1.031 1 59 110 THR B C 1
ATOM 1687 O O . THR B 1 110 ? 16.109 22.078 0.033 1 59 110 THR B O 1
ATOM 1690 N N . THR B 1 111 ? 17.109 22.781 1.605 1 54.72 111 THR B N 1
ATOM 1691 C CA . THR B 1 111 ? 17.5 24.062 1.012 1 54.72 111 THR B CA 1
ATOM 1692 C C . THR B 1 111 ? 18.516 23.844 -0.106 1 54.72 111 THR B C 1
ATOM 1694 O O . THR B 1 111 ? 19.625 23.375 0.142 1 54.72 111 THR B O 1
ATOM 1697 N N . THR B 1 112 ? 18.047 23.375 -1.292 1 48.38 112 THR B N 1
ATOM 1698 C CA . THR B 1 112 ? 19.031 23.469 -2.359 1 48.38 112 THR B CA 1
ATOM 1699 C C . THR B 1 112 ? 19.5 24.906 -2.555 1 48.38 112 THR B C 1
ATOM 1701 O O . THR B 1 112 ? 18.688 25.781 -2.9 1 48.38 112 THR B O 1
ATOM 1704 N N . SER B 1 113 ? 20.469 25.297 -1.809 1 42.34 113 SER B N 1
ATOM 1705 C CA . SER B 1 113 ? 21.109 26.547 -2.184 1 42.34 113 SER B CA 1
ATOM 1706 C C . SER B 1 113 ? 21.297 26.641 -3.695 1 42.34 113 SER B C 1
ATOM 1708 O O . SER B 1 113 ? 21.984 25.812 -4.297 1 42.34 113 SER B O 1
ATOM 1710 N N . THR B 1 114 ? 20.297 27.078 -4.383 1 35.34 114 THR B N 1
ATOM 1711 C CA . THR B 1 114 ? 20.719 27.625 -5.668 1 35.34 114 THR B CA 1
ATOM 1712 C C . THR B 1 114 ? 21.703 28.781 -5.473 1 35.34 114 THR B C 1
ATOM 1714 O O . THR B 1 114 ? 21.531 29.609 -4.566 1 35.34 114 THR B O 1
#

pLDDT: mean 91.26, std 14.65, range [35.34, 98.94]

Solvent-accessible surface area (backbone atoms only — not comparable to full-atom values): 12623 Å² total; per-residue (Å²): 129,46,79,77,72,56,56,85,84,68,80,68,58,63,75,82,52,84,75,29,59,53,48,35,47,43,48,47,59,37,37,58,41,53,68,61,43,79,73,52,55,60,44,56,51,34,37,23,48,49,20,24,34,39,46,66,61,38,60,77,58,44,60,55,47,52,62,33,26,41,76,38,67,44,50,73,65,35,52,51,42,51,40,60,52,37,28,76,76,46,30,58,70,32,24,52,52,46,47,54,48,46,36,44,71,72,75,40,69,78,76,71,80,120,128,45,78,78,73,54,56,86,85,68,80,68,58,62,72,84,53,84,76,29,58,52,47,35,49,41,47,47,60,38,38,59,41,54,67,61,42,78,74,53,55,62,43,57,52,35,37,22,48,50,20,23,34,38,48,67,60,38,60,78,58,44,58,56,46,52,62,34,27,43,76,38,67,44,49,72,64,33,52,50,41,51,40,59,50,35,29,76,77,47,31,58,70,32,24,53,51,46,48,54,47,46,37,44,70,72,76,42,68,78,77,71,79,123

Radius of gyration: 18.67 Å; Cα contacts (8 Å, |Δi|>4): 311; chains: 2; bounding box: 47×50×46 Å

InterPro domains:
  IPR003779 Alkyl hydroperoxide reductase AhpD/CMD-like [PF02627] (21-104)
  IPR029032 AhpD-like [G3DSA:1.20.1290.10] (10-108)
  IPR029032 AhpD-like [SSF69118] (18-106)
  IPR052512 4-carboxymuconolactone decarboxylase/NDH-1 regulator [PTHR33570] (17-109)

Secondary structure (DSSP, 8-state):
--TTTS-TT------SSTTTHHHHHIIIIIIIIGGG-TTS-HHHHHHHHHHHHHHTT-HHHHHHHHHHHHHTT--HHHHHHHHHHHHHHH-HHHHHHHHHHHIIIII-------/--TTTS-TT------SSTTTHHHHHIIIIIIIIGGG-TTS-HHHHHHHHHHHHHHTT-HHHHHHHHHHHHHTT--HHHHHHHHHHHHHHH-HHHHHHHHHHHIIIII-------

Nearest PDB structures (foldseek):
  2af7-assembly1_F  TM=9.585E-01  e=7.736E-05  Methanothermobacter thermautotrophicus
  4g9q-assembly1_A  TM=9.568E-01  e=1.102E-04  Sinorhizobium meliloti 1021
  2af7-assembly1_A  TM=9.459E-01  e=2.023E-04  Methanothermobacter thermautotrophicus
  5dik-assembly1_A  TM=7.681E-01  e=6.793E-02  Legionella pneumophila
  2qeu-assembly1_B  TM=7.408E-01  e=2.174E-01  Paraburkholderia xenovorans LB400